Protein AF-A0A5J4TP48-F1 (afdb_monomer)

Sequence (342 aa):
MGKEICQQQDLSPQRIYGVEFPLYGLDSLIQRVWLDISILGEENVDFFNANNASYKFIFTAVRNDLRSGIMQLTELIYEDTAKEIAAAQTGVIIMSVGTASIIIISILVNQIGIYYTLRNILNYTARLYDLLDIDEDAKEIEFKSTALTNLHWLDNGRKACFDEADEVIDTINKNKRADTLKTAYKGMLNVLYNEFQNEDKEIRELESENLIQADEADEHIQAHVLMRQRLSMVMSLLTSKDIATRTVAKREIIAVFEGHFSTMDMQLAKAIHKKIKDRELEVDNALKLEDEQEDEDEKDDDEDEDEEDEDEEEDEKGQEDEQQYNNNIANEYDVEDYTGFI

pLDDT: mean 72.85, std 18.26, range [34.72, 95.81]

Mean predicted aligned error: 20.8 Å

Nearest PDB structures (foldseek):
  6egc-assembly1_A  TM=5.995E-01  e=2.414E+00  synthetic construct

Solvent-accessible surface area (backbone atoms only — not comparable to full-atom values): 20603 Å² total; per-residue (Å²): 142,78,84,87,74,82,77,77,76,81,80,68,75,85,72,80,89,73,80,72,80,77,64,84,61,52,64,60,48,50,51,51,48,50,49,58,50,48,58,59,69,73,50,67,74,93,65,76,43,94,82,33,66,66,57,50,48,53,53,49,48,49,52,49,49,51,50,51,47,50,50,50,49,50,50,50,51,48,54,52,50,51,50,53,50,51,52,49,53,52,50,52,50,53,52,50,55,50,50,53,50,50,50,53,51,50,51,55,55,48,50,53,54,48,51,54,50,51,53,49,49,50,52,51,49,52,49,45,59,71,64,53,60,95,61,88,81,60,71,89,78,61,94,50,81,88,67,61,53,86,40,71,70,60,47,50,44,51,47,55,44,48,56,37,46,41,54,35,48,51,35,56,77,67,64,55,58,60,68,59,47,51,50,39,46,50,48,33,53,49,51,44,49,52,42,47,55,52,49,49,49,51,46,52,52,37,34,76,69,70,46,44,55,66,68,61,48,52,53,52,51,48,48,54,53,52,51,52,53,53,53,60,55,40,52,64,37,50,66,49,90,48,64,68,47,36,52,52,34,48,51,51,53,50,50,54,51,51,53,44,52,70,44,53,54,42,49,54,36,51,46,43,55,51,44,53,52,53,50,53,52,51,51,58,51,50,54,53,53,52,60,58,48,63,70,59,72,79,71,83,90,82,91,78,90,80,86,89,86,84,85,82,91,78,88,87,90,78,89,79,90,84,82,88,87,84,80,89,83,81,89,82,90,83,87,83,78,93,83,83,90,130

Organism: NCBI:txid222440

Secondary structure (DSSP, 8-state):
-------------------PSP-TTHHHHHHHHHHHHHHHHHS-GGG--TT-HHHHHHHHHHHHHHHHHHHHHHHHHHHHHHHHHHHHHHHHHHHHHHHHHHHHHHHHHHHHHHHHHHHHHHHHHHHHHHH--TTTTS-SS---GGG--S-HHHHHHHHHHHHHHHHHHHHHHTT--HHHHHHHHHHHHHHHHHHHHHHHHHHHHHHHTTSS-HHHHHHHHHHHHHHHHHHHHHHHHHT-S-HHHHHHHHHHHHHHHHHHIIIIIHHHHHHHHHHHHHHHHHHHHHHHHHHHHHTTTTS-------------------------------------------

Structure (mmCIF, N/CA/C/O backbone):
data_AF-A0A5J4TP48-F1
#
_entry.id   AF-A0A5J4TP48-F1
#
loop_
_atom_site.group_PDB
_atom_site.id
_atom_site.type_symbol
_atom_site.label_atom_id
_atom_site.label_alt_id
_atom_site.label_comp_id
_atom_site.label_asym_id
_atom_site.label_entity_id
_atom_site.label_seq_id
_atom_site.pdbx_PDB_ins_code
_atom_site.Cartn_x
_atom_site.Cartn_y
_atom_site.Cartn_z
_atom_site.occupancy
_atom_site.B_iso_or_equiv
_atom_site.auth_seq_id
_atom_site.auth_comp_id
_atom_site.auth_asym_id
_atom_site.auth_atom_id
_atom_site.pdbx_PDB_model_num
ATOM 1 N N . MET A 1 1 ? 40.305 -41.882 -76.672 1.00 37.41 1 MET A N 1
ATOM 2 C CA . MET A 1 1 ? 39.813 -41.623 -75.301 1.00 37.41 1 MET A CA 1
ATOM 3 C C . MET A 1 1 ? 40.984 -41.071 -74.511 1.00 37.41 1 MET A C 1
ATOM 5 O O . MET A 1 1 ? 41.992 -41.750 -74.484 1.00 37.41 1 MET A O 1
ATOM 9 N N . GLY A 1 2 ? 41.014 -39.881 -73.933 1.00 40.00 2 GLY A N 1
ATOM 10 C CA . GLY A 1 2 ? 40.186 -38.680 -73.981 1.00 40.00 2 GLY A CA 1
ATOM 11 C C . GLY A 1 2 ? 41.134 -37.550 -73.547 1.00 40.00 2 GLY A C 1
ATOM 12 O O . GLY A 1 2 ? 41.945 -37.760 -72.653 1.00 40.00 2 GLY A O 1
ATOM 13 N N . LYS A 1 3 ? 41.129 -36.427 -74.270 1.00 40.22 3 LYS A N 1
ATOM 14 C CA . LYS A 1 3 ? 42.072 -35.313 -74.091 1.00 40.22 3 LYS A CA 1
ATOM 15 C C . LYS A 1 3 ? 41.922 -34.685 -72.702 1.00 40.22 3 LYS A C 1
ATOM 17 O O . LYS A 1 3 ? 40.814 -34.306 -72.334 1.00 40.22 3 LYS A O 1
ATOM 22 N N . GLU A 1 4 ? 43.038 -34.497 -72.005 1.00 45.22 4 GLU A N 1
ATOM 23 C CA . GLU A 1 4 ? 43.142 -33.546 -70.900 1.00 45.22 4 GLU A CA 1
ATOM 24 C C . GLU A 1 4 ? 42.964 -32.131 -71.461 1.00 45.22 4 GLU A C 1
ATOM 26 O O . GLU A 1 4 ? 43.801 -31.618 -72.206 1.00 45.22 4 GLU A O 1
ATOM 31 N N . ILE A 1 5 ? 41.822 -31.520 -71.152 1.00 41.84 5 ILE A N 1
ATOM 32 C CA . ILE A 1 5 ? 41.588 -30.097 -71.367 1.00 41.84 5 ILE A CA 1
ATOM 33 C C . ILE A 1 5 ? 42.006 -29.411 -70.072 1.00 41.84 5 ILE A C 1
ATOM 35 O O . ILE A 1 5 ? 41.291 -29.443 -69.074 1.00 41.84 5 ILE A O 1
ATOM 39 N N . CYS A 1 6 ? 43.189 -28.809 -70.106 1.00 39.44 6 CYS A N 1
ATOM 40 C CA . CYS A 1 6 ? 43.636 -27.844 -69.120 1.00 39.44 6 CYS A CA 1
ATOM 41 C C . CYS A 1 6 ? 42.716 -26.615 -69.232 1.00 39.44 6 CYS A C 1
ATOM 43 O O . CYS A 1 6 ? 42.877 -25.792 -70.133 1.00 39.44 6 CYS A O 1
ATOM 45 N N . GLN A 1 7 ? 41.690 -26.529 -68.382 1.00 39.25 7 GLN A N 1
ATOM 46 C CA . GLN A 1 7 ? 40.928 -25.297 -68.196 1.00 39.25 7 GLN A CA 1
ATOM 47 C C . GLN A 1 7 ? 41.815 -24.320 -67.423 1.00 39.25 7 GLN A C 1
ATOM 49 O O . GLN A 1 7 ? 41.887 -24.362 -66.197 1.00 39.25 7 GLN A O 1
ATOM 54 N N . GLN A 1 8 ? 42.506 -23.440 -68.145 1.00 39.34 8 GLN A N 1
ATOM 55 C CA . GLN A 1 8 ? 42.930 -22.172 -67.567 1.00 39.34 8 GLN A CA 1
ATOM 56 C C . GLN A 1 8 ? 41.654 -21.411 -67.202 1.00 39.34 8 GLN A C 1
ATOM 58 O O . GLN A 1 8 ? 40.904 -20.983 -68.076 1.00 39.34 8 GLN A O 1
ATOM 63 N N . GLN A 1 9 ? 41.369 -21.310 -65.905 1.00 41.47 9 GLN A N 1
ATOM 64 C CA . GLN A 1 9 ? 40.431 -20.316 -65.407 1.00 41.47 9 GLN A CA 1
ATOM 65 C C . GLN A 1 9 ? 40.991 -18.942 -65.780 1.00 41.47 9 GLN A C 1
ATOM 67 O O . GLN A 1 9 ? 42.047 -18.548 -65.283 1.00 41.47 9 GLN A O 1
ATOM 72 N N . ASP A 1 10 ? 40.288 -18.236 -66.663 1.00 36.06 10 ASP A N 1
ATOM 73 C CA . ASP A 1 10 ? 40.452 -16.802 -66.862 1.00 36.06 10 ASP A CA 1
ATOM 74 C C . ASP A 1 10 ? 40.210 -16.104 -65.517 1.00 36.06 10 ASP A C 1
ATOM 76 O O . ASP A 1 10 ? 39.082 -15.795 -65.133 1.00 36.06 10 ASP A O 1
ATOM 80 N N . LEU A 1 11 ? 41.286 -15.840 -64.779 1.00 43.53 11 LEU A N 1
ATOM 81 C CA . LEU A 1 11 ? 41.320 -14.796 -63.763 1.00 43.53 11 LEU A CA 1
ATOM 82 C C . LEU A 1 11 ? 41.326 -13.454 -64.500 1.00 43.53 11 LEU A C 1
ATOM 84 O O . LEU A 1 11 ? 42.324 -12.736 -64.527 1.00 43.53 11 LEU A O 1
ATOM 88 N N . SER A 1 12 ? 40.202 -13.110 -65.132 1.00 43.41 12 SER A N 1
ATOM 89 C CA . SER A 1 12 ? 39.929 -11.722 -65.476 1.00 43.41 12 SER A CA 1
ATOM 90 C C . SER A 1 12 ? 39.976 -10.939 -64.160 1.00 43.41 12 SER A C 1
ATOM 92 O O . SER A 1 12 ? 39.206 -11.284 -63.255 1.00 43.41 12 SER A O 1
ATOM 94 N N . PRO A 1 13 ? 40.862 -9.935 -63.996 1.00 44.94 13 PRO A N 1
ATOM 95 C CA . PRO A 1 13 ? 40.833 -9.102 -62.805 1.00 44.94 13 PRO A CA 1
ATOM 96 C C . PRO A 1 13 ? 39.412 -8.567 -62.686 1.00 44.94 13 PRO A C 1
ATOM 98 O O . PRO A 1 13 ? 38.886 -8.035 -63.666 1.00 44.94 13 PRO A O 1
ATOM 101 N N . GLN A 1 14 ? 38.776 -8.773 -61.529 1.00 41.75 14 GLN A N 1
ATOM 102 C CA . GLN A 1 14 ? 37.502 -8.145 -61.201 1.00 41.75 14 GLN A CA 1
ATOM 103 C C . GLN A 1 14 ? 37.710 -6.634 -61.321 1.00 41.75 14 GLN A C 1
ATOM 105 O O . GLN A 1 14 ? 38.164 -5.972 -60.392 1.00 41.75 14 GLN A O 1
ATOM 110 N N . ARG A 1 15 ? 37.465 -6.090 -62.515 1.00 47.19 15 ARG A N 1
ATOM 111 C CA . ARG A 1 15 ? 37.436 -4.656 -62.747 1.00 47.19 15 ARG A CA 1
ATOM 112 C C . ARG A 1 15 ? 36.226 -4.173 -61.975 1.00 47.19 15 ARG A C 1
ATOM 114 O O . ARG A 1 15 ? 35.098 -4.534 -62.301 1.00 47.19 15 ARG A O 1
ATOM 121 N N . ILE A 1 16 ? 36.469 -3.411 -60.918 1.00 47.41 16 ILE A N 1
ATOM 122 C CA . ILE A 1 16 ? 35.414 -2.704 -60.207 1.00 47.41 16 ILE A CA 1
ATOM 123 C C . ILE A 1 16 ? 34.923 -1.632 -61.187 1.00 47.41 16 ILE A C 1
ATOM 125 O O . ILE A 1 16 ? 35.546 -0.585 -61.345 1.00 47.41 16 ILE A O 1
ATOM 129 N N . TYR A 1 17 ? 33.867 -1.936 -61.943 1.00 47.56 17 TYR A N 1
ATOM 130 C CA . TYR A 1 17 ? 33.180 -0.964 -62.789 1.00 47.56 17 TYR A CA 1
ATOM 131 C C . TYR A 1 17 ? 32.408 -0.018 -61.865 1.00 47.56 17 TYR A C 1
ATOM 133 O O . TYR A 1 17 ? 31.257 -0.279 -61.535 1.00 47.56 17 TYR A O 1
ATOM 141 N N . GLY A 1 18 ? 33.082 1.024 -61.380 1.00 48.00 18 GLY A N 1
ATOM 142 C CA . GLY A 1 18 ? 32.486 2.028 -60.492 1.00 48.00 18 GLY A CA 1
ATOM 143 C C . GLY A 1 18 ? 32.843 3.472 -60.834 1.00 48.00 18 GLY A C 1
ATOM 144 O O . GLY A 1 18 ? 32.315 4.377 -60.204 1.00 48.00 18 GLY A O 1
ATOM 145 N N . VAL A 1 19 ? 33.713 3.706 -61.819 1.00 52.28 19 VAL A N 1
ATOM 146 C CA . VAL A 1 19 ? 34.058 5.070 -62.232 1.00 52.28 19 VAL A CA 1
ATOM 147 C C . VAL A 1 19 ? 33.018 5.536 -63.246 1.00 52.28 19 VAL A C 1
ATOM 149 O O . VAL A 1 19 ? 32.976 5.031 -64.371 1.00 52.28 19 VAL A O 1
ATOM 152 N N . GLU A 1 20 ? 32.147 6.457 -62.838 1.00 51.66 20 GLU A N 1
ATOM 153 C CA . GLU A 1 20 ? 31.215 7.113 -63.751 1.00 51.66 20 GLU A CA 1
ATOM 154 C C . GLU A 1 20 ? 31.991 8.015 -64.719 1.00 51.66 20 GLU A C 1
ATOM 156 O O . GLU A 1 20 ? 32.850 8.806 -64.331 1.00 51.66 20 GLU A O 1
ATOM 161 N N . PHE A 1 21 ? 31.705 7.870 -66.012 1.00 52.53 21 PHE A N 1
ATOM 162 C CA . PHE A 1 21 ? 32.216 8.774 -67.035 1.00 52.53 21 PHE A CA 1
ATOM 163 C C . PHE A 1 21 ? 31.456 10.107 -66.959 1.00 52.53 21 PHE A C 1
ATOM 165 O O . PHE A 1 21 ? 30.236 10.087 -66.780 1.00 52.53 21 PHE A O 1
ATOM 172 N N . PRO A 1 22 ? 32.131 11.255 -67.155 1.00 55.44 22 PRO A N 1
ATOM 173 C CA . PRO A 1 22 ? 33.426 11.400 -67.827 1.00 55.44 22 PRO A CA 1
ATOM 174 C C . PRO A 1 22 ? 34.648 11.467 -66.891 1.00 55.44 22 PRO A C 1
ATOM 176 O O . PRO A 1 22 ? 34.666 12.200 -65.907 1.00 55.44 22 PRO A O 1
ATOM 179 N N . LEU A 1 23 ? 35.730 10.778 -67.278 1.00 59.25 23 LEU A N 1
ATOM 180 C CA . LEU A 1 23 ? 37.066 11.003 -66.716 1.00 59.25 23 LEU A CA 1
ATOM 181 C C . LEU A 1 23 ? 37.556 12.391 -67.155 1.00 59.25 23 LEU A C 1
ATOM 183 O O . LEU A 1 23 ? 37.929 12.586 -68.317 1.00 59.25 23 LEU A O 1
ATOM 187 N N . TYR A 1 24 ? 37.545 13.360 -66.238 1.00 59.69 24 TYR A N 1
ATOM 188 C CA . TYR A 1 24 ? 38.000 14.724 -66.508 1.00 59.69 24 TYR A CA 1
ATOM 189 C C . TYR A 1 24 ? 39.425 14.723 -67.093 1.00 59.69 24 TYR A C 1
ATOM 191 O O . TYR A 1 24 ? 40.361 14.191 -66.504 1.00 59.69 24 TYR A O 1
ATOM 199 N N . GLY A 1 25 ? 39.583 15.307 -68.287 1.00 62.72 25 GLY A N 1
ATOM 200 C CA . GLY A 1 25 ? 40.863 15.398 -69.006 1.00 62.72 25 GLY A CA 1
ATOM 201 C C . GLY A 1 25 ? 41.085 14.346 -70.102 1.00 62.72 25 GLY A C 1
ATOM 202 O O . GLY A 1 25 ? 41.890 14.593 -71.002 1.00 62.72 25 GLY A O 1
ATOM 203 N N . LEU A 1 26 ? 40.336 13.236 -70.111 1.00 69.25 26 LEU A N 1
ATOM 204 C CA . LEU A 1 26 ? 40.438 12.217 -71.165 1.00 69.25 26 LEU A CA 1
ATOM 205 C C . LEU A 1 26 ? 39.969 12.755 -72.525 1.00 69.25 26 LEU A C 1
ATOM 207 O O . LEU A 1 26 ? 40.653 12.565 -73.527 1.00 69.25 26 LEU A O 1
ATOM 211 N N . ASP A 1 27 ? 38.860 13.494 -72.552 1.00 71.50 27 ASP A N 1
ATOM 212 C CA . ASP A 1 27 ? 38.332 14.099 -73.783 1.00 71.50 27 ASP A CA 1
ATOM 213 C C . ASP A 1 27 ? 39.292 15.136 -74.377 1.00 71.50 27 ASP A C 1
ATOM 215 O O . ASP A 1 27 ? 39.462 15.207 -75.592 1.00 71.50 27 ASP A O 1
ATOM 219 N N . SER A 1 28 ? 39.983 15.897 -73.523 1.00 69.94 28 SER A N 1
ATOM 220 C CA . SER A 1 28 ? 40.996 16.873 -73.944 1.00 69.94 28 SER A CA 1
ATOM 221 C C . SER A 1 28 ? 42.220 16.186 -74.563 1.00 69.94 28 SER A C 1
ATOM 223 O O . SER A 1 28 ? 42.730 16.624 -75.596 1.00 69.94 28 SER A O 1
ATOM 225 N N . LEU A 1 29 ? 42.658 15.061 -73.984 1.00 72.88 29 LEU A N 1
ATOM 226 C CA . LEU A 1 29 ? 43.740 14.245 -74.537 1.00 72.88 29 LEU A CA 1
ATOM 227 C C . LEU A 1 29 ? 43.340 13.610 -75.876 1.00 72.88 29 LEU A C 1
ATOM 229 O O . LEU A 1 29 ? 44.114 13.653 -76.829 1.00 72.88 29 LEU A O 1
ATOM 233 N N . ILE A 1 30 ? 42.123 13.067 -75.964 1.00 76.44 30 ILE A N 1
ATOM 234 C CA . ILE A 1 30 ? 41.571 12.490 -77.194 1.00 76.44 30 ILE A CA 1
ATOM 235 C C . ILE A 1 30 ? 41.501 13.558 -78.287 1.00 76.44 30 ILE A C 1
ATOM 237 O O . ILE A 1 30 ? 41.995 13.321 -79.384 1.00 76.44 30 ILE A O 1
ATOM 241 N N . GLN A 1 31 ? 40.961 14.744 -77.997 1.00 76.06 31 GLN A N 1
ATOM 242 C CA . GLN A 1 31 ? 40.881 15.842 -78.965 1.00 76.06 31 GLN A CA 1
ATOM 243 C C . GLN A 1 31 ? 42.258 16.300 -79.450 1.00 76.06 31 GLN A C 1
ATOM 245 O O . GLN A 1 31 ? 42.422 16.550 -80.641 1.00 76.06 31 GLN A O 1
ATOM 250 N N . ARG A 1 32 ? 43.261 16.367 -78.564 1.00 70.94 32 ARG A N 1
ATOM 251 C CA . ARG A 1 32 ? 44.627 16.752 -78.945 1.00 70.94 32 ARG A CA 1
ATOM 252 C C . ARG A 1 32 ? 45.290 15.712 -79.849 1.00 70.94 32 ARG A C 1
ATOM 254 O O . ARG A 1 32 ? 45.846 16.065 -80.880 1.00 70.94 32 ARG A O 1
ATOM 261 N N . VAL A 1 33 ? 45.148 14.430 -79.518 1.00 73.69 33 VAL A N 1
ATOM 262 C CA . VAL A 1 33 ? 45.674 13.328 -80.339 1.00 73.69 33 VAL A CA 1
ATOM 263 C C . VAL A 1 33 ? 44.950 13.246 -81.684 1.00 73.69 33 VAL A C 1
ATOM 265 O O . VAL A 1 33 ? 45.586 13.023 -82.710 1.00 73.69 33 VAL A O 1
ATOM 268 N N . TRP A 1 34 ? 43.633 13.465 -81.711 1.00 78.38 34 TRP A N 1
ATOM 269 C CA . TRP A 1 34 ? 42.868 13.544 -82.957 1.00 78.38 34 TRP A CA 1
ATOM 270 C C . TRP A 1 34 ? 43.280 14.730 -83.821 1.00 78.38 34 TRP A C 1
ATOM 272 O O . TRP A 1 34 ? 43.353 14.574 -85.037 1.00 78.38 34 TRP A O 1
ATOM 282 N N . LEU A 1 35 ? 43.581 15.883 -83.219 1.00 77.56 35 LEU A N 1
ATOM 283 C CA . LEU A 1 35 ? 44.093 17.045 -83.937 1.00 77.56 35 LEU A CA 1
ATOM 284 C C . LEU A 1 35 ? 45.438 16.721 -84.601 1.00 77.56 35 LEU A C 1
ATOM 286 O O . LEU A 1 35 ? 45.581 16.915 -85.806 1.00 77.56 35 LEU A O 1
ATOM 290 N N . ASP A 1 36 ? 46.379 16.130 -83.866 1.00 71.38 36 ASP A N 1
ATOM 291 C CA . ASP A 1 36 ? 47.687 15.749 -84.410 1.00 71.38 36 ASP A CA 1
ATOM 292 C C . ASP A 1 36 ? 47.577 14.683 -85.517 1.00 71.38 36 ASP A C 1
ATOM 294 O O . ASP A 1 36 ? 48.291 14.737 -86.519 1.00 71.38 36 ASP A O 1
ATOM 298 N N . ILE A 1 37 ? 46.646 13.731 -85.380 1.00 71.00 37 ILE A N 1
ATOM 299 C CA . ILE A 1 37 ? 46.348 12.727 -86.414 1.00 71.00 37 ILE A CA 1
ATOM 300 C C . ILE A 1 37 ? 45.656 13.362 -87.628 1.00 71.00 37 ILE A C 1
ATOM 302 O O . ILE A 1 37 ? 45.920 12.960 -88.758 1.00 71.00 37 ILE A O 1
ATOM 306 N N . SER A 1 38 ? 44.791 14.357 -87.429 1.00 75.00 38 SER A N 1
ATOM 307 C CA . SER A 1 38 ? 44.132 15.064 -88.532 1.00 75.00 38 SER A CA 1
ATOM 308 C C . SER A 1 38 ? 45.127 15.881 -89.359 1.00 75.00 38 SER A C 1
ATOM 310 O O . SER A 1 38 ? 45.068 15.839 -90.583 1.00 75.00 38 SER A O 1
ATOM 312 N N . ILE A 1 39 ? 46.121 16.494 -88.705 1.00 72.31 39 ILE A N 1
ATOM 313 C CA . ILE A 1 39 ? 47.241 17.180 -89.363 1.00 72.31 39 ILE A CA 1
ATOM 314 C C . ILE A 1 39 ? 48.061 16.185 -90.203 1.00 72.31 39 ILE A C 1
ATOM 316 O O . ILE A 1 39 ? 48.464 16.509 -91.317 1.00 72.31 39 ILE A O 1
ATOM 320 N N . LEU A 1 40 ? 48.247 14.947 -89.724 1.00 66.75 40 LEU A N 1
ATOM 321 C CA . LEU A 1 40 ? 48.869 13.872 -90.512 1.00 66.75 40 LEU A CA 1
ATOM 322 C C . LEU A 1 40 ? 48.009 13.429 -91.708 1.00 66.75 40 LEU A C 1
ATOM 324 O O . LEU A 1 40 ? 48.555 13.013 -92.724 1.00 66.75 40 LEU A O 1
ATOM 328 N N . GLY A 1 41 ? 46.681 13.489 -91.596 1.00 66.56 41 GLY A N 1
ATOM 329 C CA . GLY A 1 41 ? 45.750 13.087 -92.655 1.00 66.56 41 GLY A CA 1
ATOM 330 C C . GLY A 1 41 ? 45.624 14.090 -93.807 1.00 66.56 41 GLY A C 1
ATOM 331 O O . GLY A 1 41 ? 45.229 13.699 -94.904 1.00 66.56 41 GLY A O 1
ATOM 332 N N . GLU A 1 42 ? 45.960 15.361 -93.574 1.00 69.06 42 GLU A N 1
ATOM 333 C CA . GLU A 1 42 ? 45.938 16.427 -94.588 1.00 69.06 42 GLU A CA 1
ATOM 334 C C . GLU A 1 42 ? 47.254 16.540 -95.386 1.00 69.06 42 GLU A C 1
ATOM 336 O O . GLU A 1 42 ? 47.288 17.175 -96.444 1.00 69.06 42 GLU A O 1
ATOM 341 N N . GLU A 1 43 ? 48.338 15.905 -94.927 1.00 64.50 43 GLU A N 1
ATOM 342 C CA . GLU A 1 43 ? 49.617 15.865 -95.642 1.00 64.50 43 GLU A CA 1
ATOM 343 C C . GLU A 1 43 ? 49.615 14.829 -96.789 1.00 64.50 43 GLU A C 1
ATOM 345 O O . GLU A 1 43 ? 49.043 13.743 -96.707 1.00 64.50 43 GLU A O 1
ATOM 350 N N . ASN A 1 44 ? 50.275 15.169 -97.901 1.00 59.25 44 ASN A N 1
ATOM 351 C CA . ASN A 1 44 ? 50.256 14.382 -99.137 1.00 59.25 44 ASN A CA 1
ATOM 352 C C . ASN A 1 44 ? 50.922 12.998 -98.939 1.00 59.25 44 ASN A C 1
ATOM 354 O O . ASN A 1 44 ? 52.108 12.914 -98.606 1.00 59.25 44 ASN A O 1
ATOM 358 N N . VAL A 1 45 ? 50.165 11.918 -99.170 1.00 61.19 45 VAL A N 1
ATOM 359 C CA . VAL A 1 45 ? 50.517 10.517 -98.835 1.00 61.19 45 VAL A CA 1
ATOM 360 C C . VAL A 1 45 ? 51.832 10.057 -99.487 1.00 61.19 45 VAL A C 1
ATOM 362 O O . VAL A 1 45 ? 52.548 9.227 -98.930 1.00 61.19 45 VAL A O 1
ATOM 365 N N . ASP A 1 46 ? 52.214 10.658 -100.614 1.00 60.66 46 ASP A N 1
ATOM 366 C CA . ASP A 1 46 ? 53.439 10.322 -101.352 1.00 60.66 46 ASP A CA 1
ATOM 367 C C . ASP A 1 46 ? 54.742 10.770 -100.650 1.00 60.66 46 ASP A C 1
ATOM 369 O O . ASP A 1 46 ? 55.825 10.281 -100.980 1.00 60.66 46 ASP A O 1
ATOM 373 N N . PHE A 1 47 ? 54.666 11.661 -99.649 1.00 56.09 47 PHE A N 1
ATOM 374 C CA . PHE A 1 47 ? 55.812 12.116 -98.840 1.00 56.09 47 PHE A CA 1
ATOM 375 C C . PHE A 1 47 ? 55.881 11.481 -97.438 1.00 56.09 47 PHE A C 1
ATOM 377 O O . PHE A 1 47 ? 56.805 11.776 -96.663 1.00 56.09 47 PHE A O 1
ATOM 384 N N . PHE A 1 48 ? 54.958 10.567 -97.123 1.00 59.22 48 PHE A N 1
ATOM 385 C CA . PHE A 1 48 ? 54.943 9.792 -95.881 1.00 59.22 48 PHE A CA 1
ATOM 386 C C . PHE A 1 48 ? 55.971 8.659 -95.926 1.00 59.22 48 PHE A C 1
ATOM 388 O O . PHE A 1 48 ? 55.669 7.487 -96.136 1.00 59.22 48 PHE A O 1
ATOM 395 N N . ASN A 1 49 ? 57.233 9.009 -95.705 1.00 63.75 49 ASN A N 1
ATOM 396 C CA . ASN A 1 49 ? 58.286 8.035 -95.450 1.00 63.75 49 ASN A CA 1
ATOM 397 C C . ASN A 1 49 ? 58.742 8.161 -93.990 1.00 63.75 49 ASN A C 1
ATOM 399 O O . ASN A 1 49 ? 58.878 9.270 -93.475 1.00 63.75 49 ASN A O 1
ATOM 403 N N . ALA A 1 50 ? 59.061 7.039 -93.338 1.00 62.56 50 ALA A N 1
ATOM 404 C CA . ALA A 1 50 ? 59.627 6.987 -91.987 1.00 62.56 50 ALA A CA 1
ATOM 405 C C . ALA A 1 50 ? 60.907 7.836 -91.812 1.00 62.56 50 ALA A C 1
ATOM 407 O O . ALA A 1 50 ? 61.325 8.108 -90.687 1.00 62.56 50 ALA A O 1
ATOM 408 N N . ASN A 1 51 ? 61.529 8.270 -92.914 1.00 64.62 51 ASN A N 1
ATOM 409 C CA . ASN A 1 51 ? 62.686 9.163 -92.939 1.00 64.62 51 ASN A CA 1
ATOM 410 C C . ASN A 1 51 ? 62.354 10.667 -92.992 1.00 64.62 51 ASN A C 1
ATOM 412 O O . ASN A 1 51 ? 63.271 11.471 -92.831 1.00 64.62 51 ASN A O 1
ATOM 416 N N . ASN A 1 52 ? 61.090 11.059 -93.175 1.00 73.94 52 ASN A N 1
ATOM 417 C CA . ASN A 1 52 ? 60.672 12.460 -93.234 1.00 73.94 52 ASN A CA 1
ATOM 418 C C . ASN A 1 52 ? 60.709 13.105 -91.831 1.00 73.94 52 ASN A C 1
ATOM 420 O O . ASN A 1 52 ? 60.231 12.531 -90.849 1.00 73.94 52 ASN A O 1
ATOM 424 N N . ALA A 1 53 ? 61.311 14.293 -91.729 1.00 70.00 53 ALA A N 1
ATOM 425 C CA . ALA A 1 53 ? 61.453 15.025 -90.474 1.00 70.00 53 ALA A CA 1
ATOM 426 C C . ALA A 1 53 ? 60.098 15.476 -89.902 1.00 70.00 53 ALA A C 1
ATOM 428 O O . ALA A 1 53 ? 59.917 15.394 -88.689 1.00 70.00 53 ALA A O 1
ATOM 429 N N . SER A 1 54 ? 59.139 15.863 -90.754 1.00 67.38 54 SER A N 1
ATOM 430 C CA . SER A 1 54 ? 57.785 16.258 -90.332 1.00 67.38 54 SER A CA 1
ATOM 431 C C . SER A 1 54 ? 57.031 15.082 -89.714 1.00 67.38 54 SER A C 1
ATOM 433 O O . SER A 1 54 ? 56.513 15.192 -88.606 1.00 67.38 54 SER A O 1
ATOM 435 N N . TYR A 1 55 ? 57.098 13.909 -90.354 1.00 70.00 55 TYR A N 1
ATOM 436 C CA . TYR A 1 55 ? 56.531 12.671 -89.817 1.00 70.00 55 TYR A CA 1
ATOM 437 C C . TYR A 1 55 ? 57.131 12.308 -88.451 1.00 70.00 55 TYR A C 1
ATOM 439 O O . TYR A 1 55 ? 56.405 12.023 -87.502 1.00 70.00 55 TYR A O 1
ATOM 447 N N . LYS A 1 56 ? 58.465 12.366 -88.314 1.00 71.69 56 LYS A N 1
ATOM 448 C CA . LYS A 1 56 ? 59.144 12.100 -87.033 1.00 71.69 56 LYS A CA 1
ATOM 449 C C . LYS A 1 56 ? 58.770 13.114 -85.956 1.00 71.69 56 LYS A C 1
ATOM 451 O O . LYS A 1 56 ? 58.628 12.722 -84.798 1.00 71.69 56 LYS A O 1
ATOM 456 N N . PHE A 1 57 ? 58.633 14.389 -86.316 1.00 76.25 57 PHE A N 1
ATOM 457 C CA . PHE A 1 57 ? 58.257 15.453 -85.392 1.00 76.25 57 PHE A CA 1
ATOM 458 C C . PHE A 1 57 ? 56.840 15.243 -84.863 1.00 76.25 57 PHE A C 1
ATOM 460 O O . PHE A 1 57 ? 56.670 15.147 -83.651 1.00 76.25 57 PHE A O 1
ATOM 467 N N . ILE A 1 58 ? 55.857 15.070 -85.749 1.00 72.38 58 ILE A N 1
ATOM 468 C CA . ILE A 1 58 ? 54.460 14.873 -85.349 1.00 72.38 58 ILE A CA 1
ATOM 469 C C . ILE A 1 58 ? 54.304 13.554 -84.583 1.00 72.38 58 ILE A C 1
ATOM 471 O O . ILE A 1 58 ? 53.697 13.533 -83.520 1.00 72.38 58 ILE A O 1
ATOM 475 N N . PHE A 1 59 ? 54.938 12.464 -85.026 1.00 72.06 59 PHE A N 1
ATOM 476 C CA . PHE A 1 59 ? 54.909 11.195 -84.290 1.00 72.06 59 PHE A CA 1
ATOM 477 C C . PHE A 1 59 ? 55.529 11.311 -82.885 1.00 72.06 59 PHE A C 1
ATOM 479 O O . PHE A 1 59 ? 55.041 10.710 -81.926 1.00 72.06 59 PHE A O 1
ATOM 486 N N . THR A 1 60 ? 56.599 12.097 -82.736 1.00 76.81 60 THR A N 1
ATOM 487 C CA . THR A 1 60 ? 57.220 12.358 -81.428 1.00 76.81 60 THR A CA 1
ATOM 488 C C . THR A 1 60 ? 56.346 13.261 -80.563 1.00 76.81 60 THR A C 1
ATOM 490 O O . THR A 1 60 ? 56.242 13.000 -79.366 1.00 76.81 60 THR A O 1
ATOM 493 N N . ALA A 1 61 ? 55.693 14.268 -81.151 1.00 72.56 61 ALA A N 1
ATOM 494 C CA . ALA A 1 61 ? 54.737 15.139 -80.473 1.00 72.56 61 ALA A CA 1
ATOM 495 C C . ALA A 1 61 ? 53.545 14.328 -79.949 1.00 72.56 61 ALA A C 1
ATOM 497 O O . ALA A 1 61 ? 53.329 14.313 -78.743 1.00 72.56 61 ALA A O 1
ATOM 498 N N . VAL A 1 62 ? 52.908 13.514 -80.798 1.00 73.81 62 VAL A N 1
ATOM 499 C CA . VAL A 1 62 ? 51.827 12.590 -80.409 1.00 73.81 62 VAL A CA 1
ATOM 500 C C . VAL A 1 62 ? 52.273 11.671 -79.278 1.00 73.81 62 VAL A C 1
ATOM 502 O O . VAL A 1 62 ? 51.573 11.509 -78.282 1.00 73.81 62 VAL A O 1
ATOM 505 N N . ARG A 1 63 ? 53.463 11.066 -79.383 1.00 75.62 63 ARG A N 1
ATOM 506 C CA . ARG A 1 63 ? 53.980 10.172 -78.338 1.00 75.62 63 ARG A CA 1
ATOM 507 C C . ARG A 1 63 ? 54.239 10.907 -77.022 1.00 75.62 63 ARG A C 1
ATOM 509 O O . ARG A 1 63 ? 54.007 10.336 -75.956 1.00 75.62 63 ARG A O 1
ATOM 516 N N . ASN A 1 64 ? 54.764 12.125 -77.082 1.00 79.31 64 ASN A N 1
ATOM 517 C CA . ASN A 1 64 ? 55.067 12.921 -75.900 1.00 79.31 64 ASN A CA 1
ATOM 518 C C . ASN A 1 64 ? 53.793 13.450 -75.233 1.00 79.31 64 ASN A C 1
ATOM 520 O O . ASN A 1 64 ? 53.687 13.395 -74.010 1.00 79.31 64 ASN A O 1
ATOM 524 N N . ASP A 1 65 ? 52.811 13.867 -76.024 1.00 75.88 65 ASP A N 1
ATOM 525 C CA . ASP A 1 65 ? 51.517 14.348 -75.551 1.00 75.88 65 ASP A CA 1
ATOM 526 C C . ASP A 1 65 ? 50.676 13.207 -74.982 1.00 75.88 65 ASP A C 1
ATOM 528 O O . ASP A 1 65 ? 50.101 13.358 -73.906 1.00 75.88 65 ASP A O 1
ATOM 532 N N . LEU A 1 66 ? 50.712 12.021 -75.599 1.00 78.06 66 LEU A N 1
ATOM 533 C CA . LEU A 1 66 ? 50.162 10.800 -75.008 1.00 78.06 66 LEU A CA 1
ATOM 534 C C . LEU A 1 66 ? 50.846 10.463 -73.684 1.00 78.06 66 LEU A C 1
ATOM 536 O O . LEU A 1 66 ? 50.171 10.178 -72.701 1.00 78.06 66 LEU A O 1
ATOM 540 N N . ARG A 1 67 ? 52.182 10.510 -73.622 1.00 78.94 67 ARG A N 1
ATOM 541 C CA . ARG A 1 67 ? 52.918 10.207 -72.388 1.00 78.94 67 ARG A CA 1
ATOM 542 C C . ARG A 1 67 ? 52.579 11.199 -71.275 1.00 78.94 67 ARG A C 1
ATOM 544 O O . ARG A 1 67 ? 52.282 10.772 -70.165 1.00 78.94 67 ARG A O 1
ATOM 551 N N . SER A 1 68 ? 52.626 12.496 -71.566 1.00 76.25 68 SER A N 1
ATOM 552 C CA . SER A 1 68 ? 52.342 13.565 -70.605 1.00 76.25 68 SER A CA 1
ATOM 553 C C . SER A 1 68 ? 50.878 13.547 -70.170 1.00 76.25 68 SER A C 1
ATOM 555 O O . SER A 1 68 ? 50.592 13.598 -68.978 1.00 76.25 68 SER A O 1
ATOM 557 N N . GLY A 1 69 ? 49.953 13.371 -71.116 1.00 75.75 69 GLY A N 1
ATOM 558 C CA . GLY A 1 69 ? 48.523 13.265 -70.844 1.00 75.75 69 GLY A CA 1
ATOM 559 C C . GLY A 1 69 ? 48.168 12.041 -70.005 1.00 75.75 69 GLY A C 1
ATOM 560 O O . GLY A 1 69 ? 47.405 12.162 -69.055 1.00 75.75 69 GLY A O 1
ATOM 561 N N . ILE A 1 70 ? 48.770 10.879 -70.285 1.00 81.50 70 ILE A N 1
ATOM 562 C CA . ILE A 1 70 ? 48.590 9.676 -69.459 1.00 81.50 70 ILE A CA 1
ATOM 563 C C . ILE A 1 70 ? 49.156 9.894 -68.052 1.00 81.50 70 ILE A C 1
ATOM 565 O O . ILE A 1 70 ? 48.518 9.492 -67.083 1.00 81.50 70 ILE A O 1
ATOM 569 N N . MET A 1 71 ? 50.322 10.536 -67.910 1.00 79.31 71 MET A N 1
ATOM 570 C CA . MET A 1 71 ? 50.900 10.832 -66.592 1.00 79.31 71 MET A CA 1
ATOM 571 C C . MET A 1 71 ? 50.015 11.794 -65.788 1.00 79.31 71 MET A C 1
ATOM 573 O O . MET A 1 71 ? 49.733 11.506 -64.631 1.00 79.31 71 MET A O 1
ATOM 577 N N . GLN A 1 72 ? 49.505 12.859 -66.411 1.00 79.75 72 GLN A N 1
ATOM 578 C CA . GLN A 1 72 ? 48.573 13.799 -65.775 1.00 79.75 72 GLN A CA 1
ATOM 579 C C . GLN A 1 72 ? 47.253 13.126 -65.391 1.00 79.75 72 GLN A C 1
ATOM 581 O O . GLN A 1 72 ? 46.767 13.314 -64.283 1.00 79.75 72 GLN A O 1
ATOM 586 N N . LEU A 1 73 ? 46.688 12.295 -66.271 1.00 79.38 73 LEU A N 1
ATOM 587 C CA . LEU A 1 73 ? 45.469 11.543 -65.974 1.00 79.38 73 LEU A CA 1
ATOM 588 C C . LEU A 1 73 ? 45.696 10.545 -64.831 1.00 79.38 73 LEU A C 1
ATOM 590 O O . LEU A 1 73 ? 44.832 10.376 -63.981 1.00 79.38 73 LEU A O 1
ATOM 594 N N . THR A 1 74 ? 46.876 9.926 -64.770 1.00 81.38 74 THR A N 1
ATOM 595 C CA . THR A 1 74 ? 47.257 9.034 -63.665 1.00 81.38 74 THR A CA 1
ATOM 596 C C . THR A 1 74 ? 47.377 9.798 -62.347 1.00 81.38 74 THR A C 1
ATOM 598 O O . THR A 1 74 ? 46.902 9.313 -61.326 1.00 81.38 74 THR A O 1
ATOM 601 N N . GLU A 1 75 ? 47.982 10.987 -62.360 1.00 82.56 75 GLU A N 1
ATOM 602 C CA . GLU A 1 75 ? 48.118 11.844 -61.178 1.00 82.56 75 GLU A CA 1
ATOM 603 C C . GLU A 1 75 ? 46.760 12.354 -60.685 1.00 82.56 75 GLU A C 1
ATOM 605 O O . GLU A 1 75 ? 46.480 12.265 -59.494 1.00 82.56 75 GLU A O 1
ATOM 610 N N . LEU A 1 76 ? 45.882 12.782 -61.597 1.00 81.56 76 LEU A N 1
ATOM 611 C CA . LEU A 1 76 ? 44.5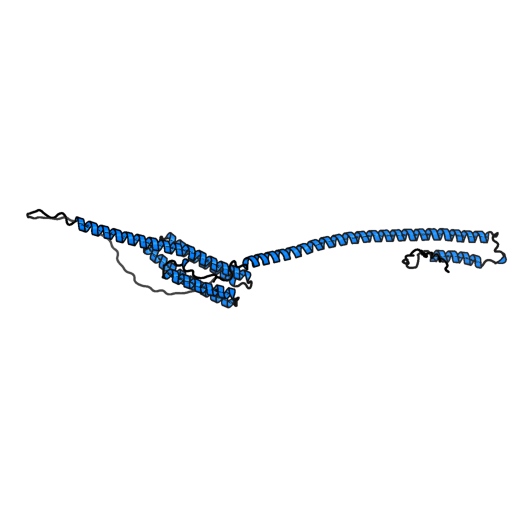16 13.191 -61.267 1.00 81.56 76 LEU A CA 1
ATOM 612 C C . LEU A 1 76 ? 43.704 12.037 -60.680 1.00 81.56 76 LEU A C 1
ATOM 614 O O . LEU A 1 76 ? 43.085 12.209 -59.637 1.00 81.56 76 LEU A O 1
ATOM 618 N N . ILE A 1 77 ? 43.749 10.850 -61.300 1.00 81.06 77 ILE A N 1
ATOM 619 C CA . ILE A 1 77 ? 43.086 9.656 -60.757 1.00 81.06 77 ILE A CA 1
ATOM 620 C C . ILE A 1 77 ? 43.645 9.328 -59.373 1.00 81.06 77 ILE A C 1
ATOM 622 O O . ILE A 1 77 ? 42.881 8.988 -58.475 1.00 81.06 77 ILE A O 1
ATOM 626 N N . TYR A 1 78 ? 44.960 9.432 -59.178 1.00 84.12 78 TYR A N 1
ATOM 627 C CA . TYR A 1 78 ? 45.584 9.158 -57.888 1.00 84.12 78 TYR A CA 1
ATOM 628 C C . TYR A 1 78 ? 45.158 10.163 -56.812 1.00 84.12 78 TYR A C 1
ATOM 630 O O . TYR A 1 78 ? 44.812 9.752 -55.708 1.00 84.12 78 TYR A O 1
ATOM 638 N N . GLU A 1 79 ? 45.157 11.462 -57.117 1.00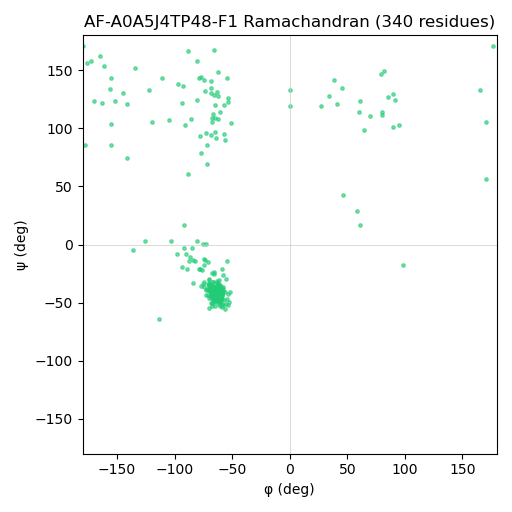 85.00 79 GLU A N 1
ATOM 639 C CA . GLU A 1 79 ? 44.753 12.508 -56.176 1.00 85.00 79 GLU A CA 1
ATOM 640 C C . GLU A 1 79 ? 43.263 12.413 -55.829 1.00 85.00 79 GLU A C 1
ATOM 642 O O . GLU A 1 79 ? 42.899 12.533 -54.659 1.00 85.00 79 GLU A O 1
ATOM 647 N N . ASP A 1 80 ? 42.412 12.150 -56.821 1.00 82.75 80 ASP A N 1
ATOM 648 C CA . ASP A 1 80 ? 40.972 11.977 -56.630 1.00 82.75 80 ASP A CA 1
ATOM 649 C C . ASP A 1 80 ? 40.682 10.724 -55.795 1.00 82.75 80 ASP A C 1
ATOM 651 O O . ASP A 1 80 ? 40.033 10.804 -54.754 1.00 82.75 80 ASP A O 1
ATOM 655 N N . THR A 1 81 ? 41.320 9.598 -56.132 1.00 77.94 81 THR A N 1
ATOM 656 C CA . THR A 1 81 ? 41.238 8.360 -55.339 1.00 77.94 81 THR A CA 1
ATOM 657 C C . THR A 1 81 ? 41.734 8.585 -53.907 1.00 77.94 81 THR A C 1
ATOM 659 O O . THR A 1 81 ? 41.122 8.112 -52.952 1.00 77.94 81 THR A O 1
ATOM 662 N N . ALA A 1 82 ? 42.832 9.322 -53.711 1.00 83.38 82 ALA A N 1
ATOM 663 C CA . ALA A 1 82 ? 43.358 9.617 -52.380 1.00 83.38 82 ALA A CA 1
ATOM 664 C C . ALA A 1 82 ? 42.402 10.501 -51.560 1.00 83.38 82 ALA A C 1
ATOM 666 O O . A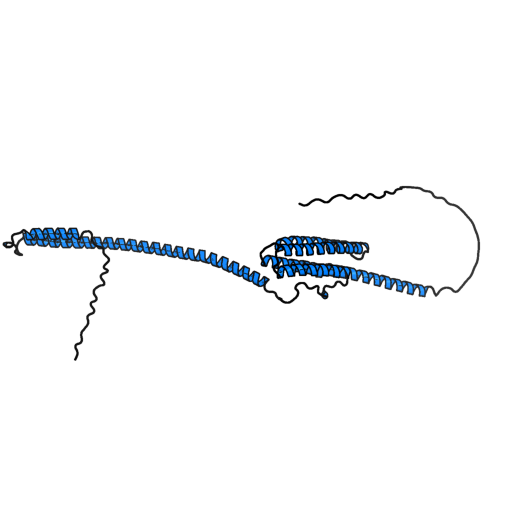LA A 1 82 ? 42.225 10.262 -50.362 1.00 83.38 82 ALA A O 1
ATOM 667 N N . LYS A 1 83 ? 41.757 11.492 -52.192 1.00 84.12 83 LYS A N 1
ATOM 668 C CA . LYS A 1 83 ? 40.734 12.337 -51.558 1.00 84.12 83 LYS A CA 1
ATOM 669 C C . LYS A 1 83 ? 39.489 11.539 -51.198 1.00 84.12 83 LYS A C 1
ATOM 671 O O . LYS A 1 83 ? 39.010 11.667 -50.072 1.00 84.12 83 LYS A O 1
ATOM 676 N N . GLU A 1 84 ? 39.002 10.688 -52.097 1.00 83.38 84 GLU A N 1
ATOM 677 C CA . GLU A 1 84 ? 37.866 9.804 -51.831 1.00 83.38 84 GLU A CA 1
ATOM 678 C C . GLU A 1 84 ? 38.166 8.829 -50.690 1.00 83.38 84 GLU A C 1
ATOM 680 O O . GLU A 1 84 ? 37.344 8.662 -49.789 1.00 83.38 84 GLU A O 1
ATOM 685 N N . ILE A 1 85 ? 39.371 8.248 -50.654 1.00 84.69 85 ILE A N 1
ATOM 686 C CA . ILE A 1 85 ? 39.805 7.381 -49.552 1.00 84.69 85 ILE A CA 1
ATOM 687 C C . ILE A 1 85 ? 39.853 8.160 -48.235 1.00 84.69 85 ILE A C 1
ATOM 689 O O . ILE A 1 85 ? 39.359 7.666 -47.222 1.00 84.69 85 ILE A O 1
ATOM 693 N N . ALA A 1 86 ? 40.413 9.372 -48.218 1.00 86.25 86 ALA A N 1
ATOM 694 C CA . ALA A 1 86 ? 40.476 10.190 -47.007 1.00 86.25 86 ALA A CA 1
ATOM 695 C C . ALA A 1 86 ? 39.075 10.609 -46.517 1.00 86.25 86 ALA A C 1
ATOM 697 O O . ALA A 1 86 ? 38.796 10.579 -45.312 1.00 86.25 86 ALA A O 1
ATOM 698 N N . ALA A 1 87 ? 38.167 10.944 -47.439 1.00 81.94 87 ALA A N 1
ATOM 699 C CA . ALA A 1 87 ? 36.771 11.239 -47.132 1.00 81.94 87 ALA A CA 1
ATOM 700 C C . ALA A 1 87 ? 36.045 10.001 -46.581 1.00 81.94 87 ALA A C 1
ATOM 702 O O . ALA A 1 87 ? 35.360 10.093 -45.561 1.00 81.94 87 ALA A O 1
ATOM 703 N N . ALA A 1 88 ? 36.260 8.828 -47.185 1.00 86.25 88 ALA A N 1
ATOM 704 C CA . ALA A 1 88 ? 35.710 7.561 -46.716 1.00 86.25 88 ALA A CA 1
ATOM 705 C C . ALA A 1 88 ? 36.238 7.193 -45.320 1.00 86.25 88 ALA A C 1
ATOM 707 O O . ALA A 1 88 ? 35.452 6.847 -44.440 1.00 86.25 88 ALA A O 1
ATOM 708 N N . GLN A 1 89 ? 37.544 7.334 -45.071 1.00 87.94 89 GLN A N 1
ATOM 709 C CA . GLN A 1 89 ? 38.148 7.112 -43.752 1.00 87.94 89 GLN A CA 1
ATOM 710 C C . GLN A 1 89 ? 37.555 8.045 -42.690 1.00 87.94 89 GLN A C 1
ATOM 712 O O . GLN A 1 89 ? 37.170 7.589 -41.614 1.00 87.94 89 GLN A O 1
ATOM 717 N N . THR A 1 90 ? 37.417 9.335 -43.005 1.00 89.12 90 THR A N 1
ATOM 718 C CA . THR A 1 90 ? 36.789 10.315 -42.105 1.00 89.12 90 THR A CA 1
ATOM 719 C C . THR A 1 90 ? 35.333 9.946 -41.817 1.00 89.12 90 THR A C 1
ATOM 721 O O . THR A 1 90 ? 34.903 9.975 -40.663 1.00 89.12 90 THR A O 1
ATOM 724 N N . GLY A 1 91 ? 34.586 9.521 -42.840 1.00 91.25 91 GLY A N 1
ATOM 725 C CA . GLY A 1 91 ? 33.214 9.039 -42.696 1.00 91.25 91 GLY A CA 1
ATOM 726 C C . GLY A 1 91 ? 33.111 7.818 -41.781 1.00 91.25 91 GLY A C 1
ATOM 727 O O . GLY A 1 91 ? 32.276 7.797 -40.879 1.00 91.25 91 GLY A O 1
ATOM 728 N N . VAL A 1 92 ? 34.001 6.833 -41.939 1.00 91.25 92 VAL A N 1
ATOM 729 C CA . VAL A 1 92 ? 34.056 5.641 -41.074 1.00 91.25 92 VAL A CA 1
ATOM 730 C C . VAL A 1 92 ? 34.370 6.018 -39.622 1.00 91.25 92 VAL A C 1
ATOM 732 O O . VAL A 1 92 ? 33.760 5.470 -38.703 1.00 91.25 92 VAL A O 1
ATOM 735 N N . ILE A 1 93 ? 35.259 6.988 -39.385 1.00 92.50 93 ILE A N 1
ATOM 736 C CA . ILE A 1 93 ? 35.560 7.473 -38.030 1.00 92.50 93 ILE A CA 1
ATOM 737 C C . ILE A 1 93 ? 34.324 8.133 -37.408 1.00 92.50 93 ILE A C 1
ATOM 739 O O . ILE A 1 93 ? 33.941 7.775 -36.297 1.00 92.50 93 ILE A O 1
ATOM 743 N N . ILE A 1 94 ? 33.647 9.028 -38.130 1.00 92.88 94 ILE A N 1
ATOM 744 C CA . ILE A 1 94 ? 32.431 9.691 -37.635 1.00 92.88 94 ILE A CA 1
ATOM 745 C C . ILE A 1 94 ? 31.337 8.659 -37.327 1.00 92.88 94 ILE A C 1
ATOM 747 O O . ILE A 1 94 ? 30.725 8.706 -36.259 1.00 92.88 94 ILE A O 1
ATOM 751 N N . MET A 1 95 ? 31.134 7.685 -38.216 1.00 93.50 95 MET A N 1
ATOM 752 C CA . MET A 1 95 ? 30.163 6.607 -38.019 1.00 93.50 95 MET A CA 1
ATOM 753 C C . MET A 1 95 ? 30.519 5.713 -36.826 1.00 93.50 95 MET A C 1
ATOM 755 O O . MET A 1 95 ? 29.632 5.331 -36.062 1.00 93.50 95 MET A O 1
ATOM 759 N N . SER A 1 96 ? 31.800 5.397 -36.616 1.00 91.62 96 SER A N 1
ATOM 760 C CA . SER A 1 96 ? 32.233 4.570 -35.480 1.00 91.62 96 SER A CA 1
ATOM 761 C C . SER A 1 96 ? 32.060 5.291 -34.136 1.00 91.62 96 SER A C 1
ATOM 763 O O . SER A 1 96 ? 31.527 4.710 -33.192 1.00 91.62 96 SER A O 1
ATOM 765 N N . VAL A 1 97 ? 32.397 6.582 -34.053 1.00 93.88 97 VAL A N 1
ATOM 766 C CA . VAL A 1 97 ? 32.165 7.395 -32.845 1.00 93.88 97 VAL A CA 1
ATOM 767 C C . VAL A 1 97 ? 30.666 7.591 -32.583 1.00 93.88 97 VAL A C 1
ATOM 769 O O . VAL A 1 97 ? 30.211 7.484 -31.440 1.00 93.88 97 VAL A O 1
ATOM 772 N N . GLY A 1 98 ? 29.881 7.841 -33.634 1.00 94.06 98 GLY A N 1
ATOM 773 C CA . GLY A 1 98 ? 28.430 8.002 -33.536 1.00 94.06 98 GLY A CA 1
ATOM 774 C C . GLY A 1 98 ? 27.735 6.729 -33.055 1.00 94.06 98 GLY A C 1
ATOM 775 O O . GLY A 1 98 ? 26.935 6.774 -32.122 1.00 94.06 98 GLY A O 1
ATOM 776 N N . THR A 1 99 ? 28.090 5.574 -33.622 1.00 93.62 99 THR A N 1
ATOM 777 C CA . THR A 1 99 ? 27.543 4.276 -33.193 1.00 93.62 99 THR A CA 1
ATOM 778 C C . THR A 1 99 ? 27.946 3.924 -31.763 1.00 93.62 99 THR A C 1
ATOM 780 O O . THR A 1 99 ? 27.084 3.507 -30.992 1.00 93.62 99 THR A O 1
ATOM 783 N N . ALA A 1 100 ? 29.196 4.172 -31.356 1.00 93.44 100 ALA A N 1
ATOM 784 C CA . ALA A 1 100 ? 29.622 3.981 -29.968 1.00 93.44 100 ALA A CA 1
ATOM 785 C C . ALA A 1 100 ? 28.801 4.843 -28.991 1.00 93.44 100 ALA A C 1
ATOM 787 O O . ALA A 1 100 ? 28.354 4.359 -27.950 1.00 93.44 100 ALA A O 1
ATOM 788 N N . SER A 1 101 ? 28.530 6.097 -29.359 1.00 94.19 101 SER A N 1
ATOM 789 C CA . SER A 1 101 ? 27.714 7.013 -28.555 1.00 94.19 101 SER A CA 1
ATOM 790 C C . SER A 1 101 ? 26.257 6.546 -28.454 1.00 94.19 101 SER 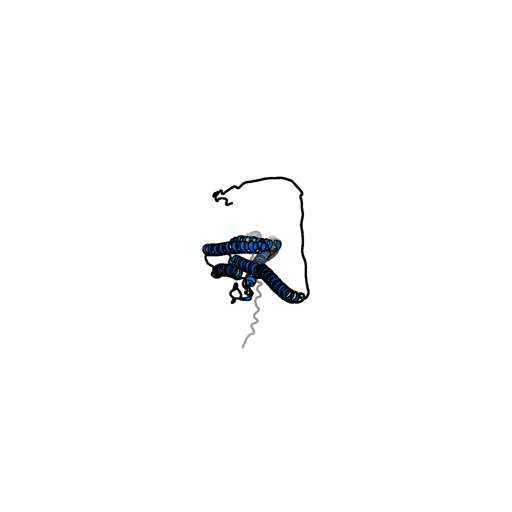A C 1
ATOM 792 O O . SER A 1 101 ? 25.690 6.536 -27.362 1.00 94.19 101 SER A O 1
ATOM 794 N N . ILE A 1 102 ? 25.660 6.080 -29.558 1.00 95.81 102 ILE A N 1
ATOM 795 C CA . ILE A 1 102 ? 24.304 5.504 -29.567 1.00 95.81 102 ILE A CA 1
ATOM 796 C C . ILE A 1 102 ? 24.236 4.249 -28.691 1.00 95.81 102 ILE A C 1
ATOM 798 O O . ILE A 1 102 ? 23.265 4.086 -27.953 1.00 95.81 102 ILE A O 1
ATOM 802 N N . ILE A 1 103 ? 25.253 3.382 -28.723 1.00 94.94 103 ILE A N 1
ATOM 803 C CA . ILE A 1 103 ? 25.317 2.188 -27.868 1.00 94.94 103 ILE A CA 1
ATOM 804 C C . ILE A 1 103 ? 25.340 2.590 -26.390 1.00 94.94 103 ILE A C 1
ATOM 806 O O . ILE A 1 103 ? 24.559 2.053 -25.607 1.00 94.94 103 ILE A O 1
ATOM 810 N N . ILE A 1 104 ? 26.170 3.565 -26.005 1.00 93.81 104 ILE A N 1
ATOM 811 C CA . ILE A 1 104 ? 26.241 4.047 -24.616 1.00 93.81 104 ILE A CA 1
ATOM 812 C C . ILE A 1 104 ? 24.891 4.622 -24.169 1.00 93.81 104 ILE A C 1
ATOM 814 O O . ILE A 1 104 ? 24.387 4.253 -23.109 1.00 93.81 104 ILE A O 1
ATOM 818 N N . ILE A 1 105 ? 24.269 5.474 -24.990 1.00 94.31 105 ILE A N 1
ATOM 819 C CA . ILE A 1 105 ? 22.944 6.041 -24.700 1.00 94.31 105 ILE A CA 1
ATOM 820 C C . ILE A 1 105 ? 21.896 4.926 -24.577 1.00 94.31 105 ILE A C 1
ATOM 822 O O . ILE A 1 105 ? 21.093 4.939 -23.646 1.00 94.31 105 ILE A O 1
ATOM 826 N N . SER A 1 106 ? 21.933 3.929 -25.462 1.00 93.38 106 SER A N 1
ATOM 827 C CA . SER A 1 106 ? 21.009 2.788 -25.436 1.00 93.38 106 SER A CA 1
ATOM 828 C C . SER A 1 106 ? 21.164 1.963 -24.161 1.00 93.38 106 SER A C 1
ATOM 830 O O . SER A 1 106 ? 20.165 1.561 -23.572 1.00 93.38 106 SER A O 1
ATOM 832 N N . ILE A 1 107 ? 22.399 1.755 -23.690 1.00 93.31 107 ILE A N 1
ATOM 833 C CA . ILE A 1 107 ? 22.661 1.085 -22.412 1.00 93.31 107 ILE A CA 1
ATOM 834 C C . ILE A 1 107 ? 22.061 1.900 -21.264 1.00 93.31 107 ILE A C 1
ATOM 836 O O . ILE A 1 107 ? 21.342 1.333 -20.449 1.00 93.31 107 ILE A O 1
ATOM 840 N N . LEU A 1 108 ? 22.289 3.216 -21.211 1.00 90.94 108 LEU A N 1
ATOM 841 C CA . LEU A 1 108 ? 21.753 4.071 -20.142 1.00 90.94 108 LEU A CA 1
ATOM 842 C C . LEU A 1 108 ? 20.219 4.080 -20.110 1.00 90.94 108 LEU A C 1
ATOM 844 O O . LEU A 1 108 ? 19.625 3.925 -19.044 1.00 90.94 108 LEU A O 1
ATOM 848 N N . VAL A 1 109 ? 19.567 4.201 -21.268 1.00 92.38 109 VAL A N 1
ATOM 849 C CA . VAL A 1 109 ? 18.099 4.145 -21.365 1.00 92.38 109 VAL A CA 1
ATOM 850 C C . VAL A 1 109 ? 17.575 2.764 -20.960 1.00 92.38 109 VAL A C 1
ATOM 852 O O . VAL A 1 109 ? 16.579 2.667 -20.243 1.00 92.38 109 VAL A O 1
ATOM 855 N N . ASN A 1 110 ? 18.267 1.691 -21.346 1.00 90.81 110 ASN A N 1
ATOM 856 C CA . ASN A 1 110 ? 17.893 0.337 -20.947 1.00 90.81 110 ASN A CA 1
ATOM 857 C C . ASN A 1 110 ? 18.014 0.130 -19.426 1.00 90.81 110 ASN A C 1
ATOM 859 O O . ASN A 1 110 ? 17.130 -0.466 -18.816 1.00 90.81 110 ASN A O 1
ATOM 863 N N . GLN A 1 111 ? 19.047 0.690 -18.784 1.00 89.88 111 GLN A N 1
ATOM 864 C CA . GLN A 1 111 ? 19.196 0.636 -17.322 1.00 89.88 111 GLN A CA 1
ATOM 865 C C . GLN A 1 111 ? 18.020 1.296 -16.594 1.00 89.88 111 GLN A C 1
ATOM 867 O O . GLN A 1 111 ? 17.563 0.782 -15.576 1.00 89.88 111 GLN A O 1
ATOM 872 N N . ILE A 1 112 ? 17.479 2.391 -17.134 1.00 88.31 112 ILE A N 1
ATOM 873 C CA . ILE A 1 112 ? 16.280 3.039 -16.586 1.00 88.31 112 ILE A CA 1
ATOM 874 C C . ILE A 1 112 ? 15.074 2.089 -16.670 1.00 88.31 112 ILE A C 1
ATOM 876 O O . ILE A 1 112 ? 14.353 1.914 -15.686 1.00 88.31 112 ILE A O 1
ATOM 880 N N . GLY A 1 113 ? 14.878 1.421 -17.811 1.00 87.38 113 GLY A N 1
ATOM 881 C CA . GLY A 1 113 ? 13.813 0.427 -17.986 1.00 87.38 113 GLY A CA 1
ATOM 882 C C . GLY A 1 113 ? 13.938 -0.760 -17.025 1.00 87.38 113 GLY A C 1
ATOM 883 O O . GLY A 1 113 ? 12.951 -1.162 -16.401 1.00 87.38 113 GLY A O 1
ATOM 884 N N . ILE A 1 114 ? 15.156 -1.279 -16.842 1.00 85.50 114 ILE A N 1
ATOM 885 C CA . ILE A 1 114 ? 15.446 -2.350 -15.880 1.00 85.50 114 ILE A CA 1
ATOM 886 C C . ILE A 1 114 ? 15.185 -1.868 -14.455 1.00 85.50 114 ILE A C 1
ATOM 888 O O . ILE A 1 114 ? 14.531 -2.580 -13.705 1.00 85.50 114 ILE A O 1
ATOM 892 N N . TYR A 1 115 ? 15.614 -0.659 -14.085 1.00 89.06 115 TYR A N 1
ATOM 893 C CA . TYR A 1 115 ? 15.364 -0.087 -12.761 1.00 89.06 115 TYR A CA 1
ATOM 894 C C . TYR A 1 115 ? 13.866 -0.012 -12.443 1.00 89.06 115 TYR A C 1
ATOM 896 O O . TYR A 1 115 ? 13.436 -0.468 -11.382 1.00 89.06 115 TYR A O 1
ATOM 904 N N . TYR A 1 116 ? 13.051 0.498 -13.372 1.00 88.25 116 TYR A N 1
ATOM 905 C CA . TYR A 1 116 ? 11.598 0.523 -13.193 1.00 88.25 116 TYR A CA 1
ATOM 906 C C . TYR A 1 116 ? 11.006 -0.884 -13.111 1.00 88.25 116 TYR A C 1
ATOM 908 O O . TYR A 1 116 ? 10.162 -1.140 -12.256 1.00 88.25 116 TYR A O 1
ATOM 916 N N . THR A 1 117 ? 11.471 -1.811 -13.948 1.00 87.44 117 THR A N 1
ATOM 917 C CA . THR A 1 117 ? 11.005 -3.205 -13.935 1.00 87.44 117 THR A CA 1
ATOM 918 C C . THR A 1 117 ? 11.362 -3.899 -12.623 1.00 87.44 117 THR A C 1
ATOM 920 O O . THR A 1 117 ? 10.510 -4.549 -12.029 1.00 87.44 117 THR A O 1
ATOM 923 N N . LEU A 1 118 ? 12.585 -3.715 -12.124 1.00 82.62 118 LEU A N 1
ATOM 924 C CA . LEU A 1 118 ? 13.065 -4.304 -10.878 1.00 82.62 118 LEU A CA 1
ATOM 925 C C . LEU A 1 118 ? 12.341 -3.706 -9.673 1.00 82.62 118 LEU A C 1
ATOM 927 O O . LEU A 1 118 ? 11.952 -4.445 -8.781 1.00 82.62 118 LEU A O 1
ATOM 931 N N . ARG A 1 119 ? 12.088 -2.391 -9.667 1.00 83.88 119 ARG A N 1
ATOM 932 C CA . ARG A 1 119 ? 11.276 -1.731 -8.636 1.00 83.88 119 ARG A CA 1
ATOM 933 C C . ARG A 1 119 ? 9.831 -2.219 -8.659 1.00 83.88 119 ARG A C 1
ATOM 935 O O . ARG A 1 119 ? 9.247 -2.434 -7.604 1.00 83.88 119 ARG A O 1
ATOM 942 N N . ASN A 1 120 ? 9.270 -2.431 -9.846 1.00 84.62 120 ASN A N 1
ATOM 943 C CA . ASN A 1 120 ? 7.947 -3.021 -9.990 1.00 84.62 120 ASN A CA 1
ATOM 944 C C . ASN A 1 120 ? 7.934 -4.456 -9.463 1.00 84.62 120 ASN A C 1
ATOM 946 O O . ASN A 1 120 ? 7.067 -4.766 -8.661 1.00 84.62 120 ASN A O 1
ATOM 950 N N . ILE A 1 121 ? 8.906 -5.299 -9.830 1.00 82.75 121 ILE A N 1
ATOM 951 C CA . ILE A 1 121 ? 9.049 -6.659 -9.289 1.00 82.75 121 ILE A CA 1
ATOM 952 C C . ILE A 1 121 ? 9.208 -6.616 -7.774 1.00 82.75 121 ILE A C 1
ATOM 954 O O . ILE A 1 121 ? 8.521 -7.366 -7.107 1.00 82.75 121 ILE A O 1
ATOM 958 N N . LEU A 1 122 ? 10.025 -5.713 -7.228 1.00 77.50 122 LEU A N 1
ATOM 959 C CA . LEU A 1 122 ? 10.216 -5.566 -5.786 1.00 77.50 122 LEU A CA 1
ATOM 960 C C . LEU A 1 122 ? 8.901 -5.210 -5.079 1.00 77.50 122 LEU A C 1
ATOM 962 O O . LEU A 1 122 ? 8.565 -5.798 -4.057 1.00 77.50 122 LEU A O 1
ATOM 966 N N . ASN A 1 123 ? 8.128 -4.287 -5.656 1.00 76.50 123 ASN A N 1
ATOM 967 C CA . ASN A 1 123 ? 6.797 -3.931 -5.171 1.00 76.50 123 ASN A CA 1
ATOM 968 C C . ASN A 1 123 ? 5.808 -5.095 -5.328 1.00 76.50 123 ASN A C 1
ATOM 970 O O . ASN A 1 123 ? 4.973 -5.295 -4.455 1.00 76.50 123 ASN A O 1
ATOM 974 N N . TYR A 1 124 ? 5.896 -5.874 -6.411 1.00 76.25 124 TYR A N 1
ATOM 975 C CA . TYR A 1 124 ? 5.092 -7.079 -6.609 1.00 76.25 124 TYR A CA 1
ATOM 976 C C . TYR A 1 124 ? 5.481 -8.183 -5.631 1.00 76.25 124 TYR A C 1
ATOM 978 O O . TYR A 1 124 ? 4.589 -8.855 -5.146 1.00 76.25 124 TYR A O 1
ATOM 986 N N . THR A 1 125 ? 6.763 -8.351 -5.298 1.00 69.88 125 THR A N 1
ATOM 987 C CA . THR A 1 125 ? 7.248 -9.322 -4.311 1.00 69.88 125 THR A CA 1
ATOM 988 C C . THR A 1 125 ? 6.943 -8.887 -2.891 1.00 69.88 125 THR A C 1
ATOM 990 O O . THR A 1 125 ? 6.601 -9.738 -2.092 1.00 69.88 125 THR A O 1
ATOM 993 N N . ALA A 1 126 ? 7.002 -7.589 -2.577 1.00 64.81 126 ALA A N 1
ATOM 994 C CA . ALA A 1 126 ? 6.551 -7.059 -1.292 1.00 64.81 126 ALA A CA 1
ATOM 995 C C . ALA A 1 126 ? 5.040 -7.256 -1.141 1.00 64.81 126 ALA A C 1
ATOM 997 O O . ALA A 1 126 ? 4.592 -7.792 -0.140 1.00 64.81 126 ALA A O 1
ATOM 998 N N . ARG A 1 127 ? 4.274 -6.965 -2.202 1.00 64.00 127 ARG A N 1
ATOM 999 C CA . ARG A 1 127 ? 2.852 -7.311 -2.275 1.00 64.00 127 ARG A CA 1
ATOM 1000 C C . ARG A 1 127 ? 2.616 -8.818 -2.211 1.00 64.00 127 ARG A C 1
ATOM 1002 O O . ARG A 1 127 ? 1.633 -9.216 -1.622 1.00 64.00 127 ARG A O 1
ATOM 1009 N N . LEU A 1 128 ? 3.483 -9.657 -2.777 1.00 62.16 128 LEU A N 1
ATOM 1010 C CA . LEU A 1 128 ? 3.384 -11.116 -2.657 1.00 62.16 128 LEU A CA 1
ATOM 1011 C C . LEU A 1 128 ? 3.709 -11.591 -1.242 1.00 62.16 128 LEU A C 1
ATOM 1013 O O . LEU A 1 128 ? 3.117 -12.556 -0.801 1.00 62.16 128 LEU A O 1
ATOM 1017 N N . TYR A 1 129 ? 4.622 -10.921 -0.541 1.00 52.09 129 TYR A N 1
ATOM 1018 C CA . TYR A 1 129 ? 4.911 -11.152 0.874 1.00 52.09 129 TYR A CA 1
ATOM 1019 C C . TYR A 1 129 ? 3.748 -10.677 1.759 1.00 52.09 129 TYR A C 1
ATOM 1021 O O . TYR A 1 129 ? 3.482 -11.267 2.796 1.00 52.09 129 TYR A O 1
ATOM 1029 N N . ASP A 1 130 ? 3.013 -9.652 1.317 1.00 56.44 130 ASP A N 1
ATOM 1030 C CA . ASP A 1 130 ? 1.758 -9.206 1.927 1.00 56.44 130 ASP A CA 1
ATOM 1031 C C . ASP A 1 130 ? 0.549 -10.081 1.555 1.00 56.44 130 ASP A C 1
ATOM 1033 O O . ASP A 1 130 ? -0.455 -10.061 2.258 1.00 56.44 130 ASP A O 1
ATOM 1037 N N . LEU A 1 131 ? 0.632 -10.821 0.450 1.00 50.75 131 LEU A N 1
ATOM 1038 C CA . LEU A 1 131 ? -0.380 -11.771 -0.021 1.00 50.75 131 LEU A CA 1
ATOM 1039 C C . LEU A 1 131 ? -0.055 -13.215 0.372 1.00 50.75 131 LEU A C 1
ATOM 1041 O O . LEU A 1 131 ? -0.879 -14.093 0.151 1.00 50.75 131 LEU A O 1
ATOM 1045 N N . LEU A 1 132 ? 1.135 -13.474 0.916 1.00 46.22 132 LEU A N 1
ATOM 1046 C CA . LEU A 1 132 ? 1.446 -14.748 1.533 1.00 46.22 132 LEU A CA 1
ATOM 1047 C C . LEU A 1 132 ? 0.784 -14.729 2.907 1.00 46.22 132 LEU A C 1
ATOM 1049 O O . LEU A 1 132 ? 1.352 -14.227 3.877 1.00 46.22 132 LEU A O 1
ATOM 1053 N N . ASP A 1 133 ? -0.434 -15.250 2.957 1.00 49.16 133 ASP A N 1
ATOM 1054 C CA . ASP A 1 133 ? -1.007 -15.712 4.204 1.00 49.16 133 ASP A CA 1
ATOM 1055 C C . ASP A 1 133 ? -0.203 -16.940 4.643 1.00 49.16 133 ASP A C 1
ATOM 1057 O O . ASP A 1 133 ? -0.228 -18.006 4.026 1.00 49.16 133 ASP A O 1
ATOM 1061 N N . ILE A 1 134 ? 0.585 -16.761 5.690 1.00 48.84 134 ILE A N 1
ATOM 1062 C CA . ILE A 1 134 ? 0.842 -17.845 6.629 1.00 48.84 134 ILE A CA 1
ATOM 1063 C C . ILE A 1 134 ? -0.313 -17.687 7.649 1.00 48.84 134 ILE A C 1
ATOM 1065 O O . ILE A 1 134 ? -0.073 -17.127 8.710 1.00 48.84 134 ILE A O 1
ATOM 1069 N N . ASP A 1 135 ? -1.604 -17.785 7.283 1.00 42.88 135 ASP A N 1
ATOM 1070 C CA . ASP A 1 135 ? -2.394 -18.986 6.952 1.00 42.88 135 ASP A CA 1
ATOM 1071 C C . ASP A 1 135 ? -3.780 -18.609 6.337 1.00 42.88 135 ASP A C 1
ATOM 1073 O O . ASP A 1 135 ? -4.579 -17.960 7.005 1.00 42.88 135 ASP A O 1
ATOM 1077 N N . GLU A 1 136 ? -4.123 -19.086 5.126 1.00 48.22 136 GLU A N 1
ATOM 1078 C CA . GLU A 1 136 ? -5.352 -18.718 4.361 1.00 48.22 136 GLU A CA 1
ATOM 1079 C C . GLU A 1 136 ? -6.704 -19.286 4.879 1.00 48.22 136 GLU A C 1
ATOM 1081 O O . GLU A 1 136 ? -7.739 -19.013 4.274 1.00 48.22 136 GLU A O 1
ATOM 1086 N N . ASP A 1 137 ? -6.766 -20.063 5.968 1.00 43.94 137 ASP A N 1
ATOM 1087 C CA . ASP A 1 137 ? -7.997 -20.808 6.339 1.00 43.94 137 ASP A CA 1
ATOM 1088 C C . ASP A 1 137 ? -8.525 -20.574 7.768 1.00 43.94 137 ASP A C 1
ATOM 1090 O O . ASP A 1 137 ? -9.524 -21.177 8.177 1.00 43.94 137 ASP A O 1
ATOM 1094 N N . ALA A 1 138 ? -7.906 -19.696 8.555 1.00 43.41 138 ALA A N 1
ATOM 1095 C CA . ALA A 1 138 ? -8.449 -19.332 9.859 1.00 43.41 138 ALA A CA 1
ATOM 1096 C C . ALA A 1 138 ? -9.333 -18.093 9.710 1.00 43.41 138 ALA A C 1
ATOM 1098 O O . ALA A 1 138 ? -8.948 -17.134 9.053 1.00 43.41 138 ALA A O 1
ATOM 1099 N N . LYS A 1 139 ? -10.504 -18.065 10.353 1.00 50.12 139 LYS A N 1
ATOM 1100 C CA . LYS A 1 139 ? -11.195 -16.799 10.630 1.00 50.12 139 LYS A CA 1
ATOM 1101 C C . LYS A 1 139 ? -10.182 -15.855 11.294 1.00 50.12 139 LYS A C 1
ATOM 1103 O O . LYS A 1 139 ? -9.802 -16.074 12.442 1.00 50.12 139 LYS A O 1
ATOM 1108 N N . GLU A 1 140 ? -9.679 -14.879 10.540 1.00 56.97 140 GLU A N 1
ATOM 1109 C CA . GLU A 1 140 ? -8.515 -14.071 10.941 1.00 56.97 140 GLU A CA 1
ATOM 1110 C C . GLU A 1 140 ? -8.811 -13.206 12.174 1.00 56.97 140 GLU A C 1
ATOM 1112 O O . GLU A 1 140 ? -7.913 -12.906 12.954 1.00 56.97 140 GLU A O 1
ATOM 1117 N N . ILE A 1 141 ? -10.087 -12.884 12.394 1.00 58.69 141 ILE A N 1
ATOM 1118 C CA . ILE A 1 141 ? -10.616 -12.424 13.671 1.00 58.69 141 ILE A CA 1
ATOM 1119 C C . ILE A 1 141 ? -11.678 -13.433 14.108 1.00 58.69 141 ILE A C 1
ATOM 1121 O O . ILE A 1 141 ? -12.785 -13.472 13.584 1.00 58.69 141 ILE A O 1
ATOM 1125 N N . GLU A 1 142 ? -11.356 -14.264 15.089 1.00 59.03 142 GLU A N 1
ATOM 1126 C CA . GLU A 1 142 ? -12.360 -15.004 15.847 1.00 59.03 142 GLU A CA 1
ATOM 1127 C C . GLU A 1 142 ? -12.174 -14.632 17.309 1.00 59.03 142 GLU A C 1
ATOM 1129 O O . GLU A 1 142 ? -11.047 -14.626 17.815 1.00 59.03 142 GLU A O 1
ATOM 1134 N N . PHE A 1 143 ? -13.271 -14.315 17.997 1.00 58.66 143 PHE A N 1
ATOM 1135 C CA . PHE A 1 143 ? -13.245 -14.147 19.442 1.00 58.66 143 PHE A CA 1
ATOM 1136 C C . PHE A 1 143 ? -12.893 -15.496 20.079 1.00 58.66 143 PHE A C 1
ATOM 1138 O O . PHE A 1 143 ? -13.743 -16.363 20.293 1.00 58.66 143 PHE A O 1
ATOM 1145 N N . LYS A 1 144 ? -11.597 -15.715 20.305 1.00 62.91 144 LYS A N 1
ATOM 1146 C CA . LYS A 1 144 ? -11.078 -16.964 20.857 1.00 62.91 144 LYS A CA 1
ATOM 1147 C C . LYS A 1 144 ? -11.528 -17.088 22.306 1.00 62.91 144 LYS A C 1
ATOM 1149 O O . LYS A 1 144 ? -11.444 -16.135 23.073 1.00 62.91 144 LYS A O 1
ATOM 1154 N N . SER A 1 145 ? -11.896 -18.297 22.727 1.00 55.62 145 SER A N 1
ATOM 1155 C CA . SER A 1 145 ? -12.232 -18.583 24.131 1.00 55.62 145 SER A CA 1
ATOM 1156 C C . SER A 1 145 ? -11.083 -18.273 25.101 1.00 55.62 145 SER A C 1
ATOM 1158 O O . SER A 1 145 ? -11.309 -18.067 26.285 1.00 55.62 145 SER A O 1
ATOM 1160 N N . THR A 1 146 ? -9.842 -18.212 24.610 1.00 57.16 146 THR A N 1
ATOM 1161 C CA . THR A 1 146 ? -8.655 -17.803 25.375 1.00 57.16 146 THR A CA 1
ATOM 1162 C C . THR A 1 146 ? -8.578 -16.298 25.637 1.00 57.16 146 THR A C 1
ATOM 1164 O O . THR A 1 146 ? -7.743 -15.874 26.428 1.00 57.16 146 THR A O 1
ATOM 1167 N N . ALA A 1 147 ? -9.405 -15.493 24.967 1.00 60.69 147 ALA A N 1
ATOM 1168 C CA . ALA A 1 147 ? -9.497 -14.052 25.171 1.00 60.69 147 ALA A CA 1
ATOM 1169 C C . ALA A 1 147 ? -10.559 -13.664 26.213 1.00 60.69 147 ALA A C 1
ATOM 1171 O O . ALA A 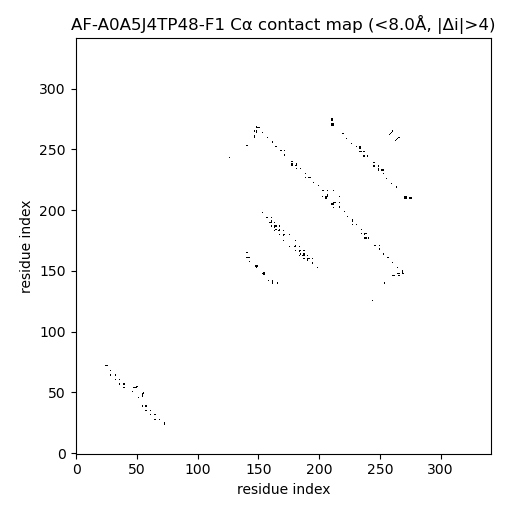1 147 ? -10.666 -12.480 26.518 1.00 60.69 147 ALA A O 1
ATOM 1172 N N . LEU A 1 148 ? -11.316 -14.624 26.765 1.00 75.94 148 LEU A N 1
ATOM 1173 C CA . LEU A 1 148 ? -12.330 -14.376 27.792 1.00 75.94 148 LEU A CA 1
ATOM 1174 C C . LEU A 1 148 ? -11.694 -13.804 29.060 1.00 75.94 148 LEU A C 1
ATOM 1176 O O . LEU A 1 148 ? -10.753 -14.371 29.615 1.00 75.94 148 LEU A O 1
ATOM 1180 N N . THR A 1 149 ? -12.239 -12.687 29.522 1.00 78.38 149 THR A N 1
ATOM 1181 C CA . THR A 1 149 ? -11.841 -12.028 30.772 1.00 78.38 149 THR A CA 1
ATOM 1182 C C . THR A 1 149 ? -12.596 -12.582 31.981 1.00 78.38 149 THR A C 1
ATOM 1184 O O . THR A 1 149 ? -12.228 -12.304 33.125 1.00 78.38 149 THR A O 1
ATOM 1187 N N . ASN A 1 150 ? -13.637 -13.392 31.739 1.00 79.81 150 ASN A N 1
ATOM 1188 C CA . ASN A 1 150 ? -14.604 -13.858 32.737 1.00 79.81 150 ASN A CA 1
ATOM 1189 C C . ASN A 1 150 ? -15.388 -12.709 33.395 1.00 79.81 150 ASN A C 1
ATOM 1191 O O . ASN A 1 150 ? -16.014 -12.904 34.435 1.00 79.81 150 ASN A O 1
ATOM 1195 N N . LEU A 1 151 ? -15.376 -11.524 32.781 1.00 82.81 151 LEU A N 1
ATOM 1196 C CA . LEU A 1 151 ? -16.246 -10.408 33.118 1.00 82.81 151 LEU A CA 1
ATOM 1197 C C . LEU A 1 151 ? -17.308 -10.322 32.025 1.00 82.81 151 LEU A C 1
ATOM 1199 O O . LEU A 1 151 ? -17.025 -9.952 30.890 1.00 82.81 151 LEU A O 1
ATOM 1203 N N . HIS A 1 152 ? -18.540 -10.712 32.356 1.00 84.12 152 HIS A N 1
ATOM 1204 C CA . HIS A 1 152 ? -19.601 -10.895 31.361 1.00 84.12 152 HIS A CA 1
ATOM 1205 C C . HIS A 1 152 ? -19.927 -9.609 30.587 1.00 84.12 152 HIS A C 1
ATOM 1207 O O . HIS A 1 152 ? -20.198 -9.661 29.392 1.00 84.12 152 HIS A O 1
ATOM 1213 N N . TRP A 1 153 ? -19.894 -8.454 31.254 1.00 84.38 153 TRP A N 1
ATOM 1214 C CA . TRP A 1 153 ? -20.144 -7.163 30.614 1.00 84.38 153 TRP A CA 1
ATOM 1215 C C . TRP A 1 153 ? -19.028 -6.799 29.616 1.00 84.38 153 TRP A C 1
ATOM 1217 O O . TRP A 1 153 ? -19.328 -6.426 28.484 1.00 84.38 153 TRP A O 1
ATOM 1227 N N . LEU A 1 154 ? -17.765 -7.036 29.982 1.00 86.31 154 LEU A N 1
ATOM 1228 C CA . LEU A 1 154 ? -16.589 -6.756 29.155 1.00 86.31 154 LEU A CA 1
ATOM 1229 C C . LEU A 1 154 ? -16.481 -7.717 27.960 1.00 86.31 154 LEU A C 1
ATOM 1231 O O . LEU A 1 154 ? -16.252 -7.304 26.825 1.00 86.31 154 LEU A O 1
ATOM 1235 N N . ASP A 1 155 ? -16.715 -9.012 28.180 1.00 85.94 155 ASP A N 1
ATOM 1236 C CA . ASP A 1 155 ? -16.683 -10.016 27.111 1.00 85.94 155 ASP A CA 1
ATOM 1237 C C . ASP A 1 155 ? -17.819 -9.815 26.087 1.00 85.94 155 ASP A C 1
ATOM 1239 O O . ASP A 1 155 ? -17.621 -10.060 24.895 1.00 85.94 155 ASP A O 1
ATOM 1243 N N . ASN A 1 156 ? -18.985 -9.315 26.514 1.00 87.38 156 ASN A N 1
ATOM 1244 C CA . ASN A 1 156 ? -20.084 -8.980 25.604 1.00 87.38 156 ASN A CA 1
ATOM 1245 C C . ASN A 1 156 ? -19.758 -7.777 24.714 1.00 87.38 156 ASN A C 1
ATOM 1247 O O . ASN A 1 156 ? -19.977 -7.858 23.503 1.00 87.38 156 ASN A O 1
ATOM 1251 N N . GLY A 1 157 ? -19.204 -6.703 25.286 1.00 85.06 157 GLY A N 1
ATOM 1252 C CA . GLY A 1 157 ? -18.800 -5.524 24.515 1.00 85.06 157 GLY A CA 1
ATOM 1253 C C . GLY A 1 157 ? -17.701 -5.851 23.504 1.00 85.06 157 GLY A C 1
ATOM 1254 O O . GLY A 1 157 ? -17.789 -5.496 22.326 1.00 85.06 157 GLY A O 1
ATOM 1255 N N . ARG A 1 158 ? -16.715 -6.657 23.914 1.00 86.94 158 ARG A N 1
ATOM 1256 C CA . ARG A 1 158 ? -15.631 -7.127 23.033 1.00 86.94 158 ARG A CA 1
ATOM 1257 C C . ARG A 1 158 ? -16.157 -7.991 21.901 1.00 86.94 158 ARG A C 1
ATOM 1259 O O . ARG A 1 158 ? -15.752 -7.801 20.756 1.00 86.94 158 ARG A O 1
ATOM 1266 N N . LYS A 1 159 ? -17.093 -8.901 22.185 1.00 87.25 159 LYS A N 1
ATOM 1267 C CA . LYS A 1 159 ? -17.743 -9.708 21.149 1.00 87.25 159 LYS A CA 1
ATOM 1268 C C . LYS A 1 159 ? -18.492 -8.836 20.140 1.00 87.25 159 LYS A C 1
ATOM 1270 O O . LYS A 1 159 ? -18.305 -9.034 18.947 1.00 87.25 159 LYS A O 1
ATOM 1275 N N . ALA A 1 160 ? -19.266 -7.850 20.596 1.00 87.88 160 ALA A N 1
ATOM 1276 C CA . ALA A 1 160 ? -19.963 -6.923 19.704 1.00 87.88 160 ALA A CA 1
ATOM 1277 C C . ALA A 1 160 ? -18.984 -6.143 18.807 1.00 87.88 160 ALA A C 1
ATOM 1279 O O . ALA A 1 160 ? -19.208 -6.005 17.604 1.00 87.88 160 ALA A O 1
ATOM 1280 N N . CYS A 1 161 ? -17.860 -5.694 19.372 1.00 88.38 161 CYS A N 1
ATOM 1281 C CA . CYS A 1 161 ? -16.799 -5.029 18.622 1.00 88.38 161 CYS A CA 1
ATOM 1282 C C . CYS A 1 161 ? -16.152 -5.959 17.582 1.00 88.38 161 CYS A C 1
ATOM 1284 O O . CYS A 1 161 ? -15.905 -5.535 16.453 1.00 88.38 161 CYS A O 1
ATOM 1286 N N . PHE A 1 162 ? -15.888 -7.218 17.938 1.00 87.38 162 PHE A N 1
ATOM 1287 C CA . PHE A 1 162 ? -15.317 -8.207 17.024 1.00 87.38 162 PHE A CA 1
ATOM 1288 C C . PHE A 1 162 ? -16.282 -8.629 15.913 1.00 87.38 162 PHE A C 1
ATOM 1290 O O . PHE A 1 162 ? -15.839 -8.752 14.776 1.00 87.38 162 PHE A O 1
ATOM 1297 N N . ASP A 1 163 ? -17.571 -8.799 16.210 1.00 87.94 163 ASP A N 1
ATOM 1298 C CA . ASP A 1 163 ? -18.594 -9.153 15.219 1.00 87.94 163 ASP A CA 1
ATOM 1299 C C . ASP A 1 163 ? -18.706 -8.056 14.136 1.00 87.94 163 ASP A C 1
ATOM 1301 O O . ASP A 1 163 ? -18.742 -8.341 12.937 1.00 87.94 163 ASP A O 1
ATOM 1305 N N . GLU A 1 164 ? -18.675 -6.783 14.539 1.00 89.06 164 GLU A N 1
ATOM 1306 C CA . GLU A 1 164 ? -18.741 -5.649 13.608 1.00 89.06 164 GLU A CA 1
ATOM 1307 C C . GLU A 1 164 ? -17.406 -5.425 12.861 1.00 89.06 164 GLU A C 1
ATOM 1309 O O . GLU A 1 164 ? -17.388 -5.052 11.683 1.00 89.06 164 GLU A O 1
ATOM 1314 N N . ALA A 1 165 ? -16.265 -5.690 13.511 1.00 87.69 165 ALA A N 1
ATOM 1315 C CA . ALA A 1 165 ? -14.957 -5.687 12.852 1.00 87.69 165 ALA A CA 1
ATOM 1316 C C . ALA A 1 165 ? -14.844 -6.809 11.807 1.00 87.69 165 ALA A C 1
ATOM 1318 O O . ALA A 1 165 ? -14.299 -6.580 10.723 1.00 87.69 165 ALA A O 1
ATOM 1319 N N . ASP A 1 166 ? -15.403 -7.987 12.093 1.00 87.25 166 ASP A N 1
ATOM 1320 C CA . ASP A 1 166 ? -15.490 -9.091 11.142 1.00 87.25 166 ASP A CA 1
ATOM 1321 C C . ASP A 1 166 ? -16.330 -8.682 9.927 1.00 87.25 166 ASP A C 1
ATOM 1323 O O . ASP A 1 166 ? -15.868 -8.843 8.801 1.00 87.25 166 ASP A O 1
ATOM 1327 N N . GLU A 1 167 ? -17.475 -8.006 10.105 1.00 88.25 167 GLU A N 1
ATOM 1328 C CA . GLU A 1 167 ? -18.265 -7.482 8.976 1.00 88.25 167 GLU A CA 1
ATOM 1329 C C . GLU A 1 167 ? -17.462 -6.515 8.078 1.00 88.25 167 GLU A C 1
ATOM 1331 O O . GLU A 1 167 ? -17.588 -6.536 6.839 1.00 88.25 167 GLU A O 1
ATOM 1336 N N . VAL A 1 168 ? -16.607 -5.676 8.673 1.00 87.19 168 VAL A N 1
ATOM 1337 C CA . VAL A 1 168 ? -15.697 -4.789 7.934 1.00 87.19 168 VAL A CA 1
ATOM 1338 C C . VAL A 1 168 ? -14.665 -5.600 7.154 1.00 87.19 168 VAL A C 1
ATOM 1340 O O . VAL A 1 168 ? -14.480 -5.351 5.958 1.00 87.19 168 VAL A O 1
ATOM 1343 N N . ILE A 1 169 ? -14.013 -6.572 7.791 1.00 86.25 169 ILE A N 1
ATOM 1344 C CA . ILE A 1 169 ? -13.005 -7.433 7.159 1.00 86.25 169 ILE A CA 1
ATOM 1345 C C . ILE A 1 169 ? -13.627 -8.245 6.025 1.00 86.25 169 ILE A C 1
ATOM 1347 O O . ILE A 1 169 ? -13.094 -8.268 4.915 1.00 86.25 169 ILE A O 1
ATOM 1351 N N . ASP A 1 170 ? -14.808 -8.807 6.246 1.00 85.75 170 ASP A N 1
ATOM 1352 C CA . ASP A 1 170 ? -15.595 -9.510 5.245 1.00 85.75 170 ASP A CA 1
ATOM 1353 C C . ASP A 1 170 ? -15.923 -8.611 4.054 1.00 85.75 170 ASP A C 1
ATOM 1355 O O . ASP A 1 170 ? -15.883 -9.023 2.892 1.00 85.75 170 ASP A O 1
ATOM 1359 N N . THR A 1 171 ? -16.248 -7.350 4.324 1.00 85.44 171 THR A N 1
ATOM 1360 C CA . THR A 1 171 ? -16.540 -6.345 3.302 1.00 85.44 171 THR A CA 1
ATOM 1361 C C . THR A 1 171 ? -15.289 -5.954 2.503 1.00 85.44 171 THR A C 1
ATOM 1363 O O . THR A 1 171 ? -15.403 -5.723 1.290 1.00 85.44 171 THR A O 1
ATOM 1366 N N . ILE A 1 172 ? -14.108 -5.945 3.136 1.00 84.06 172 ILE A N 1
ATOM 1367 C CA . ILE A 1 172 ? -12.799 -5.771 2.484 1.00 84.06 172 ILE A CA 1
ATOM 1368 C C . ILE A 1 172 ? -12.467 -6.991 1.614 1.00 84.06 172 ILE A C 1
ATOM 1370 O O . ILE A 1 172 ? -12.182 -6.819 0.427 1.00 84.06 172 ILE A O 1
ATOM 1374 N N . ASN A 1 173 ? -12.577 -8.205 2.162 1.00 83.06 173 ASN A N 1
ATOM 1375 C CA . ASN A 1 173 ? -12.292 -9.471 1.479 1.00 83.06 173 ASN A CA 1
ATOM 1376 C C . ASN A 1 173 ? -13.219 -9.678 0.265 1.00 83.06 173 ASN A C 1
ATOM 1378 O O . ASN A 1 173 ? -12.774 -10.060 -0.815 1.00 83.06 173 ASN A O 1
ATOM 1382 N N . LYS A 1 174 ? -14.507 -9.323 0.393 1.00 84.12 174 LYS A N 1
ATOM 1383 C CA . LYS A 1 174 ? -15.501 -9.352 -0.703 1.00 84.12 174 LYS A CA 1
ATOM 1384 C C . LYS A 1 174 ? -15.338 -8.196 -1.703 1.00 84.12 174 LYS A C 1
ATOM 1386 O O . LYS A 1 174 ? -16.127 -8.093 -2.642 1.00 84.12 174 LYS A O 1
ATOM 1391 N N . ASN A 1 175 ? -14.356 -7.311 -1.500 1.00 76.94 175 ASN A N 1
ATOM 1392 C CA . ASN A 1 175 ? -14.051 -6.139 -2.323 1.00 76.94 175 ASN A CA 1
ATOM 1393 C C . ASN A 1 175 ? -15.299 -5.311 -2.698 1.00 76.94 175 ASN A C 1
ATOM 1395 O O . ASN A 1 175 ? -15.478 -4.893 -3.848 1.00 76.94 175 ASN A O 1
ATOM 1399 N N . LYS A 1 176 ? -16.204 -5.097 -1.731 1.00 76.25 176 LYS A N 1
ATOM 1400 C CA . LYS A 1 176 ? -17.452 -4.358 -1.970 1.00 76.25 176 LYS A CA 1
ATOM 1401 C C . LYS A 1 176 ? -17.165 -2.882 -2.301 1.00 76.25 176 LYS A C 1
ATOM 1403 O O . LYS A 1 176 ? -16.054 -2.364 -2.144 1.00 76.25 176 LYS A O 1
ATOM 1408 N N . ARG A 1 177 ? -18.194 -2.173 -2.786 1.00 80.56 177 ARG A N 1
ATOM 1409 C CA . ARG A 1 177 ? -18.109 -0.736 -3.103 1.00 80.56 177 ARG A CA 1
ATOM 1410 C C . ARG A 1 177 ? -17.610 0.057 -1.891 1.00 80.56 177 ARG A C 1
ATOM 1412 O O . ARG A 1 177 ? -18.016 -0.208 -0.763 1.00 80.56 177 ARG A O 1
ATOM 1419 N N . ALA A 1 178 ? -16.797 1.083 -2.151 1.00 80.38 178 ALA A N 1
ATOM 1420 C CA . ALA A 1 178 ? -16.224 1.944 -1.113 1.00 80.38 178 ALA A CA 1
ATOM 1421 C C . ALA A 1 178 ? -17.291 2.588 -0.206 1.00 80.38 178 ALA A C 1
ATOM 1423 O O . ALA A 1 178 ? -17.029 2.821 0.967 1.00 80.38 178 ALA A O 1
ATOM 1424 N N . ASP A 1 179 ? -18.494 2.838 -0.729 1.00 84.50 179 ASP A N 1
ATOM 1425 C CA . ASP A 1 179 ? -19.616 3.378 0.047 1.00 84.50 179 ASP A CA 1
ATOM 1426 C C . ASP A 1 179 ? -20.108 2.376 1.104 1.00 84.50 179 ASP A C 1
ATOM 1428 O O . ASP A 1 179 ? -20.284 2.742 2.259 1.00 84.50 179 ASP A O 1
ATOM 1432 N N . THR A 1 180 ? -20.250 1.096 0.739 1.00 86.44 180 THR A N 1
ATOM 1433 C CA . THR A 1 180 ? -20.641 0.018 1.664 1.00 86.44 180 THR A CA 1
ATOM 1434 C C . THR A 1 180 ? -19.573 -0.212 2.729 1.00 86.44 180 THR A C 1
ATOM 1436 O O . THR A 1 180 ? -19.907 -0.357 3.898 1.00 86.44 180 THR A O 1
ATOM 1439 N N . LEU A 1 181 ? -18.295 -0.173 2.339 1.00 87.44 181 LEU A N 1
ATOM 1440 C CA . LEU A 1 181 ? -17.169 -0.284 3.268 1.00 87.44 181 LEU A CA 1
ATOM 1441 C C . LEU A 1 181 ? -17.131 0.882 4.261 1.00 87.44 181 LEU A C 1
ATOM 1443 O O . LEU A 1 181 ? -16.934 0.664 5.447 1.00 87.44 181 LEU A O 1
ATOM 1447 N N . LYS A 1 182 ? -17.369 2.115 3.799 1.00 88.06 182 LYS A N 1
ATOM 1448 C CA . LYS A 1 182 ? -17.479 3.282 4.685 1.00 88.06 182 LYS A CA 1
ATOM 1449 C C . LYS A 1 182 ? -18.646 3.156 5.658 1.00 88.06 182 LYS A C 1
ATOM 1451 O O . LYS A 1 182 ? -18.499 3.578 6.798 1.00 88.06 182 LYS A O 1
ATOM 1456 N N . THR A 1 183 ? -19.788 2.630 5.216 1.00 90.31 183 THR A N 1
ATOM 1457 C CA . THR A 1 183 ? -20.946 2.419 6.093 1.00 90.31 183 THR A CA 1
ATOM 1458 C C . THR A 1 183 ? -20.645 1.374 7.162 1.00 90.31 183 THR A C 1
ATOM 1460 O O . THR A 1 183 ? -20.827 1.688 8.331 1.00 90.31 183 THR A O 1
ATOM 1463 N N . ALA A 1 184 ? -20.109 0.206 6.787 1.00 89.44 184 ALA A N 1
ATOM 1464 C CA . ALA A 1 184 ? -19.696 -0.827 7.744 1.00 89.44 184 ALA A CA 1
ATOM 1465 C C . ALA A 1 184 ? -18.632 -0.295 8.720 1.00 89.44 184 ALA A C 1
ATOM 1467 O O . ALA A 1 184 ? -18.754 -0.436 9.927 1.00 89.44 184 ALA A O 1
ATOM 1468 N N . TYR A 1 185 ? -17.636 0.442 8.216 1.00 92.06 185 TYR A N 1
ATOM 1469 C CA . TYR A 1 185 ? -16.597 1.032 9.062 1.00 92.06 185 TYR A CA 1
ATOM 1470 C C . TYR A 1 185 ? -17.141 2.058 10.063 1.00 92.06 185 TYR A C 1
ATOM 1472 O O . TYR A 1 185 ? -16.700 2.122 11.206 1.00 92.06 185 TYR A O 1
ATOM 1480 N N . LYS A 1 186 ? -18.109 2.879 9.641 1.00 90.75 186 LYS A N 1
ATOM 1481 C CA . LYS A 1 186 ? -18.800 3.807 10.543 1.00 90.75 186 LYS A CA 1
ATOM 1482 C C . LYS A 1 186 ? -19.667 3.071 11.565 1.00 90.75 186 LYS A C 1
ATOM 1484 O O . LYS A 1 186 ? -19.749 3.547 12.691 1.00 90.75 186 LYS A O 1
ATOM 1489 N N . GLY A 1 187 ? -20.286 1.953 11.177 1.00 90.31 187 GLY A N 1
ATOM 1490 C CA . GLY A 1 187 ? -20.985 1.039 12.084 1.00 90.31 187 GLY A CA 1
ATOM 1491 C C . GLY A 1 187 ? -20.053 0.562 13.194 1.00 90.31 187 GLY A C 1
ATOM 1492 O O . GLY A 1 187 ? -20.295 0.868 14.359 1.00 90.31 187 GLY A O 1
ATOM 1493 N N . MET A 1 188 ? -18.909 -0.008 12.809 1.00 93.12 188 MET A N 1
ATOM 1494 C CA . MET A 1 188 ? -17.833 -0.428 13.715 1.00 93.12 188 MET A CA 1
ATOM 1495 C C . MET A 1 188 ? -17.371 0.680 14.658 1.00 93.12 188 MET A C 1
ATOM 1497 O O . MET A 1 188 ? -17.314 0.470 15.865 1.00 93.12 188 MET A O 1
ATOM 1501 N N . LEU A 1 189 ? -17.077 1.877 14.143 1.00 92.38 189 LEU A N 1
ATOM 1502 C CA . LEU A 1 189 ? -16.661 2.999 14.990 1.00 92.38 189 LEU A CA 1
ATOM 1503 C C . LEU A 1 189 ? -17.742 3.428 15.988 1.00 92.38 189 LEU A C 1
ATOM 1505 O O . LEU A 1 189 ? -17.409 3.845 17.093 1.00 92.38 189 LEU A O 1
ATOM 1509 N N . ASN A 1 190 ? -19.017 3.356 15.604 1.00 92.81 190 ASN A N 1
ATOM 1510 C CA . ASN A 1 190 ? -20.127 3.729 16.474 1.00 92.81 190 ASN A CA 1
ATOM 1511 C C . ASN A 1 190 ? -20.353 2.689 17.579 1.00 92.81 190 ASN A C 1
ATOM 1513 O O . ASN A 1 190 ? -20.530 3.063 18.734 1.00 92.81 190 ASN A O 1
ATOM 1517 N N . VAL A 1 191 ? -20.304 1.397 17.238 1.00 92.44 191 VAL A N 1
ATOM 1518 C CA . VAL A 1 191 ? -20.356 0.309 18.228 1.00 92.44 191 VAL A CA 1
ATOM 1519 C C . VAL A 1 191 ? -19.194 0.456 19.204 1.00 92.44 191 VAL A C 1
ATOM 1521 O O . VAL A 1 191 ? -19.426 0.574 20.400 1.00 92.44 191 VAL A O 1
ATOM 1524 N N . LEU A 1 192 ? -17.968 0.593 18.694 1.00 92.81 192 LEU A N 1
ATOM 1525 C CA . LEU A 1 192 ? -16.774 0.771 19.518 1.00 92.81 192 LEU A CA 1
ATOM 1526 C C . LEU A 1 192 ? -16.867 2.002 20.430 1.00 92.81 192 LEU A C 1
ATOM 1528 O O . LEU A 1 192 ? -16.457 1.957 21.582 1.00 92.81 192 LEU A O 1
ATOM 1532 N N . TYR A 1 193 ? -17.408 3.113 19.924 1.00 93.50 193 TYR A N 1
ATOM 1533 C CA . TYR A 1 193 ? -17.621 4.310 20.731 1.00 93.50 193 TYR A CA 1
ATOM 1534 C C . TYR A 1 193 ? -18.574 4.040 21.898 1.00 93.50 193 TYR A C 1
ATOM 1536 O O . TYR A 1 193 ? -18.250 4.411 23.022 1.00 93.50 193 TYR A O 1
ATOM 1544 N N . ASN A 1 194 ? -19.716 3.400 21.643 1.00 93.12 194 ASN A N 1
ATOM 1545 C CA . ASN A 1 194 ? -20.704 3.119 22.682 1.00 93.12 194 ASN A CA 1
ATOM 1546 C C . ASN A 1 194 ? -20.176 2.115 23.710 1.00 93.12 194 ASN A C 1
ATOM 1548 O O . ASN A 1 194 ? -20.334 2.347 24.904 1.00 93.12 194 ASN A O 1
ATOM 1552 N N . GLU A 1 195 ? -19.509 1.051 23.259 1.00 92.75 195 GLU A N 1
ATOM 1553 C CA . GLU A 1 195 ? -18.912 0.058 24.156 1.00 92.75 195 GLU A CA 1
ATOM 1554 C C . GLU A 1 195 ? -17.829 0.685 25.035 1.00 92.75 195 GLU A C 1
ATOM 1556 O O . GLU A 1 195 ? -17.879 0.526 26.249 1.00 92.75 195 GLU A O 1
ATOM 1561 N N . PHE A 1 196 ? -16.939 1.509 24.472 1.00 94.25 196 PHE A N 1
ATOM 1562 C CA . PHE A 1 196 ? -15.947 2.226 25.276 1.00 94.25 196 PHE A CA 1
ATOM 1563 C C . PHE A 1 196 ? -16.571 3.226 26.243 1.00 94.25 196 PHE A C 1
ATOM 1565 O O . PHE A 1 196 ? -16.079 3.359 27.349 1.00 94.25 196 PHE A O 1
ATOM 1572 N N . GLN A 1 197 ? -17.656 3.922 25.890 1.00 93.50 197 GLN A N 1
ATOM 1573 C CA . GLN A 1 197 ? -18.331 4.806 26.852 1.00 93.50 197 GLN A CA 1
ATOM 1574 C C . GLN A 1 197 ? -18.985 4.033 28.001 1.00 93.50 197 GLN A C 1
ATOM 1576 O O . GLN A 1 197 ? -18.969 4.506 29.137 1.00 93.50 197 GLN A O 1
ATOM 1581 N N . ASN A 1 198 ? -19.548 2.859 27.715 1.00 93.12 198 ASN A N 1
ATOM 1582 C CA . ASN A 1 198 ? -20.102 1.990 28.746 1.00 93.12 198 ASN A CA 1
ATOM 1583 C C . ASN A 1 198 ? -18.985 1.444 29.643 1.00 93.12 198 ASN A C 1
ATOM 1585 O O . ASN A 1 198 ? -19.084 1.541 30.859 1.00 93.12 198 ASN A O 1
ATOM 1589 N N . GLU A 1 199 ? -17.899 0.948 29.053 1.00 93.00 199 GLU A N 1
ATOM 1590 C CA . GLU A 1 199 ? -16.734 0.451 29.785 1.00 93.00 199 GLU A CA 1
ATOM 1591 C C . GLU A 1 199 ? -16.053 1.551 30.608 1.00 93.00 199 GLU A C 1
ATOM 1593 O O . GLU A 1 199 ? -15.773 1.336 31.781 1.00 93.00 199 GLU A O 1
ATOM 1598 N N . ASP A 1 200 ? -15.870 2.751 30.052 1.00 93.62 200 ASP A N 1
ATOM 1599 C CA . ASP A 1 200 ? -15.332 3.911 30.772 1.00 93.62 200 ASP A CA 1
ATOM 1600 C C . ASP A 1 200 ? -16.183 4.222 32.015 1.00 93.62 200 ASP A C 1
ATOM 1602 O O . ASP A 1 200 ? -15.643 4.525 33.078 1.00 93.62 200 ASP A O 1
ATOM 1606 N N . LYS A 1 201 ? -17.517 4.135 31.904 1.00 93.62 201 LYS A N 1
ATOM 1607 C CA . LYS A 1 201 ? -18.437 4.352 33.028 1.00 93.62 201 LYS A CA 1
ATOM 1608 C C . LYS A 1 201 ? -18.266 3.283 34.109 1.00 93.62 201 LYS A C 1
ATOM 1610 O O . LYS A 1 201 ? -18.136 3.636 35.276 1.00 93.62 201 LYS A O 1
ATOM 1615 N N . GLU A 1 202 ? -18.220 2.011 33.723 1.00 90.88 202 GLU A N 1
ATOM 1616 C CA . GLU A 1 202 ? -18.005 0.888 34.649 1.00 90.88 202 GLU A CA 1
ATOM 1617 C C . GLU A 1 202 ? -16.633 0.986 35.338 1.00 90.88 202 GLU A C 1
ATOM 1619 O O . GLU A 1 202 ? -16.527 0.819 36.549 1.00 90.88 202 GLU A O 1
ATOM 1624 N N . ILE A 1 203 ? -15.575 1.349 34.605 1.00 90.19 203 ILE A N 1
ATOM 1625 C CA . ILE A 1 203 ? -14.231 1.552 35.166 1.00 90.19 203 ILE A CA 1
ATOM 1626 C C . ILE A 1 203 ? -14.237 2.663 36.224 1.00 90.19 203 ILE A C 1
ATOM 1628 O O . ILE A 1 203 ? -13.619 2.501 37.276 1.00 90.19 203 ILE A O 1
ATOM 1632 N N . ARG A 1 204 ? -14.958 3.768 35.991 1.00 92.06 204 ARG A N 1
ATOM 1633 C CA . ARG A 1 204 ? -15.100 4.853 36.979 1.00 92.06 204 ARG A CA 1
ATOM 1634 C C . ARG A 1 204 ? -15.900 4.432 38.211 1.00 92.06 204 ARG A C 1
ATOM 1636 O O . ARG A 1 204 ? -15.591 4.872 39.317 1.00 92.06 204 ARG A O 1
ATOM 1643 N N . GLU A 1 205 ? -16.907 3.581 38.046 1.00 91.19 205 GLU A N 1
ATOM 1644 C CA . GLU A 1 205 ? -17.644 3.007 39.178 1.00 91.19 205 GLU A CA 1
ATOM 1645 C C . GLU A 1 205 ? -16.722 2.103 40.013 1.00 91.19 205 GLU A C 1
ATOM 1647 O O . GLU A 1 205 ? -16.614 2.288 41.226 1.00 91.19 205 GLU A O 1
ATOM 1652 N N . LEU A 1 206 ? -15.941 1.233 39.369 1.00 88.56 206 LEU A N 1
ATOM 1653 C CA . LEU A 1 206 ? -14.945 0.378 40.027 1.00 88.56 206 LEU A CA 1
ATOM 1654 C C . LEU A 1 206 ? -13.812 1.171 40.706 1.00 88.56 206 LEU A C 1
ATOM 1656 O O . LEU A 1 206 ? -13.322 0.768 41.765 1.00 88.56 206 LEU A O 1
ATOM 1660 N N . GLU A 1 207 ? -13.401 2.302 40.128 1.00 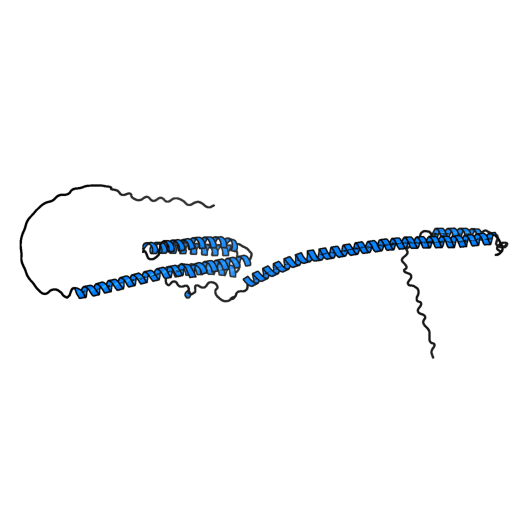90.19 207 GLU A N 1
ATOM 1661 C CA . GLU A 1 207 ? -12.487 3.264 40.758 1.00 90.19 207 GLU A CA 1
ATOM 1662 C C . GLU A 1 207 ? -13.102 3.817 42.055 1.00 90.19 207 GLU A C 1
ATOM 1664 O O . GLU A 1 207 ? -12.462 3.781 43.107 1.00 90.19 207 GLU A O 1
ATOM 1669 N N . SER A 1 208 ? -14.370 4.248 42.016 1.00 88.50 208 SER A N 1
ATOM 1670 C CA . SER A 1 208 ? -15.078 4.772 43.194 1.00 88.50 208 SER A CA 1
ATOM 1671 C C . SER A 1 208 ? -15.255 3.729 44.304 1.00 88.50 208 SER A C 1
ATOM 1673 O O . SER A 1 208 ? -15.211 4.054 45.491 1.00 88.50 208 SER A O 1
ATOM 1675 N N . GLU A 1 209 ? -15.375 2.457 43.923 1.00 87.38 209 GLU A N 1
ATOM 1676 C CA . GLU A 1 209 ? -15.440 1.324 44.841 1.00 87.38 209 GLU A CA 1
ATOM 1677 C C . GLU A 1 209 ? -14.062 0.885 45.358 1.00 87.38 209 GLU A C 1
ATOM 1679 O O . GLU A 1 209 ? -13.990 -0.084 46.111 1.00 87.38 209 GLU A O 1
ATOM 1684 N N . ASN A 1 210 ? -12.964 1.568 45.008 1.00 84.81 210 ASN A N 1
ATOM 1685 C CA . ASN A 1 210 ? -11.579 1.200 45.343 1.00 84.81 210 ASN A CA 1
ATOM 1686 C C . ASN A 1 210 ? -11.157 -0.199 44.840 1.00 84.81 210 ASN A C 1
ATOM 1688 O O . ASN A 1 210 ? -10.313 -0.868 45.455 1.00 84.81 210 ASN A O 1
ATOM 1692 N N . LEU A 1 211 ? -11.746 -0.666 43.735 1.00 83.75 211 LEU A N 1
ATOM 1693 C CA . LEU A 1 211 ? -11.389 -1.932 43.087 1.00 83.75 211 LEU A CA 1
ATOM 1694 C C . LEU A 1 211 ? -10.277 -1.767 42.041 1.00 83.75 211 LEU A C 1
ATOM 1696 O O . LEU A 1 211 ? -9.585 -2.738 41.749 1.00 83.75 211 LEU A O 1
ATOM 1700 N N . ILE A 1 212 ? -10.055 -0.557 41.520 1.00 88.25 212 ILE A N 1
ATOM 1701 C CA . ILE A 1 212 ? -8.986 -0.227 40.560 1.00 88.25 212 ILE A CA 1
ATOM 1702 C C . ILE A 1 212 ? -8.300 1.073 41.004 1.00 88.25 212 ILE A C 1
ATOM 1704 O O . ILE A 1 212 ? -8.914 1.898 41.679 1.00 88.25 212 ILE A O 1
ATOM 1708 N N . GLN A 1 213 ? -7.016 1.251 40.675 1.00 88.62 213 GLN A N 1
ATOM 1709 C CA . GLN A 1 213 ? -6.311 2.511 40.939 1.00 88.62 213 GLN A CA 1
ATOM 1710 C C . GLN A 1 213 ? -6.695 3.587 39.914 1.00 88.62 213 GLN A C 1
ATOM 1712 O O . GLN A 1 213 ? -6.841 3.284 38.733 1.00 88.62 213 GLN A O 1
ATOM 1717 N N . ALA A 1 214 ? -6.774 4.848 40.348 1.00 87.81 214 ALA A N 1
ATOM 1718 C CA . ALA A 1 214 ? -7.091 5.980 39.471 1.00 87.81 214 ALA A CA 1
ATOM 1719 C C . ALA A 1 214 ? -6.163 6.058 38.243 1.00 87.81 214 ALA A C 1
ATOM 1721 O O . ALA A 1 214 ? -6.634 6.215 37.120 1.00 87.81 214 ALA A O 1
ATOM 1722 N N . ASP A 1 215 ? -4.858 5.844 38.440 1.00 89.94 215 ASP A N 1
ATOM 1723 C CA . ASP A 1 215 ? -3.870 5.871 37.355 1.00 89.94 215 ASP A CA 1
ATOM 1724 C C . ASP A 1 215 ? -4.111 4.757 36.313 1.00 89.94 215 ASP A C 1
ATOM 1726 O O . ASP A 1 215 ? -3.992 4.996 35.113 1.00 89.94 215 ASP A O 1
ATOM 1730 N N . GLU A 1 216 ? -4.495 3.550 36.755 1.00 88.50 216 GLU A N 1
ATOM 1731 C CA . GLU A 1 216 ? -4.805 2.413 35.870 1.00 88.50 216 GLU A CA 1
ATOM 1732 C C . GLU A 1 216 ? -6.104 2.660 35.082 1.00 88.50 216 GLU A C 1
ATOM 1734 O O . GLU A 1 216 ? -6.183 2.353 33.890 1.00 88.50 216 GLU A O 1
ATOM 1739 N N . ALA A 1 217 ? -7.110 3.253 35.732 1.00 89.25 217 ALA A N 1
ATOM 1740 C CA . ALA A 1 217 ? -8.362 3.654 35.098 1.00 89.25 217 ALA A CA 1
ATOM 1741 C C . ALA A 1 217 ? -8.133 4.736 34.029 1.00 89.25 217 ALA A C 1
ATOM 1743 O O . ALA A 1 217 ? -8.608 4.610 32.898 1.00 89.25 217 ALA A O 1
ATOM 1744 N N . ASP A 1 218 ? -7.365 5.777 34.358 1.00 91.69 218 ASP A N 1
ATOM 1745 C CA . ASP A 1 218 ? -7.045 6.869 33.439 1.00 91.69 218 ASP A CA 1
ATOM 1746 C C . ASP A 1 218 ? -6.225 6.389 32.231 1.00 91.69 218 ASP A C 1
ATOM 1748 O O . ASP A 1 218 ? -6.502 6.802 31.100 1.00 91.69 218 ASP A O 1
ATOM 1752 N N . GLU A 1 219 ? -5.257 5.488 32.435 1.00 91.56 219 GLU A N 1
ATOM 1753 C CA . GLU A 1 219 ? -4.464 4.903 31.347 1.00 91.56 219 GLU A CA 1
ATOM 1754 C C . GLU A 1 219 ? -5.338 4.085 30.381 1.00 91.56 219 GLU A C 1
ATOM 1756 O O . GLU A 1 219 ? -5.214 4.223 29.157 1.00 91.56 219 GLU A O 1
ATOM 1761 N N . HIS A 1 220 ? -6.264 3.275 30.905 1.00 92.12 220 HIS A N 1
ATOM 1762 C CA . HIS A 1 220 ? -7.173 2.469 30.085 1.00 92.12 220 HIS A CA 1
ATOM 1763 C C . HIS A 1 220 ? -8.144 3.342 29.277 1.00 92.12 220 HIS A C 1
ATOM 1765 O O . HIS A 1 220 ? -8.264 3.184 28.059 1.00 92.12 220 HIS A O 1
ATOM 1771 N N . ILE A 1 221 ? -8.745 4.355 29.908 1.00 92.69 221 ILE A N 1
ATOM 1772 C CA . ILE A 1 221 ? -9.622 5.327 29.231 1.00 92.69 221 ILE A CA 1
ATOM 1773 C C . ILE A 1 221 ? -8.841 6.098 28.151 1.00 92.69 221 ILE A C 1
ATOM 1775 O O . ILE A 1 221 ? -9.333 6.344 27.041 1.00 92.69 221 ILE A O 1
ATOM 1779 N N . GLN A 1 222 ? -7.584 6.460 28.422 1.00 92.75 222 GLN A N 1
ATOM 1780 C CA . GLN A 1 222 ? -6.724 7.086 27.420 1.00 92.75 222 GLN A CA 1
ATOM 1781 C C . GLN A 1 222 ? -6.444 6.139 26.242 1.00 92.75 222 GLN A C 1
ATOM 1783 O O . GLN A 1 222 ? -6.424 6.587 25.086 1.00 92.75 222 GLN A O 1
ATOM 1788 N N . ALA A 1 223 ? -6.283 4.838 26.492 1.00 90.62 223 ALA A N 1
ATOM 1789 C CA . ALA A 1 223 ? -6.120 3.839 25.442 1.00 90.62 223 ALA A CA 1
ATOM 1790 C C . ALA A 1 223 ? -7.345 3.779 24.511 1.00 90.62 223 ALA A C 1
ATOM 1792 O O . ALA A 1 223 ? -7.163 3.762 23.288 1.00 90.62 223 ALA A O 1
ATOM 1793 N N . HIS A 1 224 ? -8.572 3.879 25.037 1.00 93.50 224 HIS A N 1
ATOM 1794 C CA . HIS A 1 224 ? -9.792 3.983 24.220 1.00 93.50 224 HIS A CA 1
ATOM 1795 C C . HIS A 1 224 ? -9.776 5.205 23.293 1.00 93.50 224 HIS A C 1
ATOM 1797 O O . HIS A 1 224 ? -10.132 5.125 22.109 1.00 93.50 224 HIS A O 1
ATOM 1803 N N . VAL A 1 225 ? -9.335 6.364 23.793 1.00 91.50 225 VAL A N 1
ATOM 1804 C CA . VAL A 1 225 ? -9.196 7.584 22.978 1.00 91.50 225 VAL A CA 1
ATOM 1805 C C . VAL A 1 225 ? -8.185 7.370 21.850 1.00 91.50 225 VAL A C 1
ATOM 1807 O O . VAL A 1 225 ? -8.492 7.654 20.688 1.00 91.50 225 VAL A O 1
ATOM 1810 N N . LEU A 1 226 ? -7.004 6.835 22.166 1.00 90.75 226 LEU A N 1
ATOM 1811 C CA . LEU A 1 226 ? -5.946 6.588 21.184 1.00 90.75 226 LEU A CA 1
ATOM 1812 C C . LEU A 1 226 ? -6.371 5.564 20.126 1.00 90.75 226 LEU A C 1
ATOM 1814 O O . LEU A 1 226 ? -6.118 5.764 18.936 1.00 90.75 226 LEU A O 1
ATOM 1818 N N . MET A 1 227 ? -7.056 4.496 20.533 1.00 92.00 227 MET A N 1
ATOM 1819 C CA . MET A 1 227 ? -7.588 3.478 19.630 1.00 92.00 227 MET A CA 1
ATOM 1820 C C . MET A 1 227 ? -8.596 4.079 18.643 1.00 92.00 227 MET A C 1
ATOM 1822 O O . MET A 1 227 ? -8.455 3.899 17.430 1.00 92.00 227 MET A O 1
ATOM 1826 N N . ARG A 1 228 ? -9.551 4.886 19.124 1.00 90.00 228 ARG A N 1
ATOM 1827 C CA . ARG A 1 228 ? -10.514 5.586 18.254 1.00 90.00 228 ARG A CA 1
ATOM 1828 C C . ARG A 1 228 ? -9.833 6.548 17.281 1.00 90.00 228 ARG A C 1
ATOM 1830 O O . ARG A 1 228 ? -10.218 6.608 16.111 1.00 90.00 228 ARG A O 1
ATOM 1837 N N . GLN A 1 229 ? -8.807 7.277 17.724 1.00 88.81 229 GLN A N 1
ATOM 1838 C CA . GLN A 1 229 ? -8.028 8.165 16.851 1.00 88.81 229 GLN A CA 1
ATOM 1839 C C . GLN A 1 229 ? -7.304 7.384 15.748 1.00 88.81 229 GLN A C 1
ATOM 1841 O O . GLN A 1 229 ? -7.368 7.768 14.578 1.00 88.81 229 GLN A O 1
ATOM 1846 N N . ARG A 1 230 ? -6.659 6.261 16.094 1.00 88.00 230 ARG A N 1
ATOM 1847 C CA . ARG A 1 230 ? -5.980 5.388 15.124 1.00 88.00 230 ARG A CA 1
ATOM 1848 C C . ARG A 1 230 ? -6.948 4.837 14.087 1.00 88.00 230 ARG A C 1
ATOM 1850 O O . ARG A 1 230 ? -6.706 4.989 12.892 1.00 88.00 230 ARG A O 1
ATOM 1857 N N . LEU A 1 231 ? -8.081 4.296 14.522 1.00 89.25 231 LEU A N 1
ATOM 1858 C CA . LEU A 1 231 ? -9.107 3.778 13.615 1.00 89.25 231 LEU A CA 1
ATOM 1859 C C . LEU A 1 231 ? -9.696 4.896 12.731 1.00 89.25 231 LEU A C 1
ATOM 1861 O O . LEU A 1 231 ? -9.843 4.743 11.519 1.00 89.25 231 LEU A O 1
ATOM 1865 N N . SER A 1 232 ? -9.900 6.095 13.274 1.00 87.44 232 SER A N 1
ATOM 1866 C CA . SER A 1 232 ? -10.330 7.245 12.464 1.00 87.44 232 SER A CA 1
ATOM 1867 C C . SER A 1 232 ? -9.350 7.563 11.322 1.00 87.44 232 SER A C 1
ATOM 1869 O O . SER A 1 232 ? -9.778 7.880 10.211 1.00 87.44 232 SER A O 1
ATOM 1871 N N . MET A 1 233 ? -8.038 7.408 11.544 1.00 86.19 233 MET A N 1
ATOM 1872 C CA . MET A 1 233 ? -7.027 7.558 10.488 1.00 86.19 233 MET A CA 1
ATOM 1873 C C . MET A 1 233 ? -7.081 6.417 9.460 1.00 86.19 233 MET A C 1
ATOM 1875 O O . MET A 1 233 ? -6.977 6.674 8.256 1.00 86.19 233 MET A O 1
ATOM 1879 N N . VAL A 1 234 ? -7.311 5.176 9.901 1.00 87.94 234 VAL A N 1
ATOM 1880 C CA . VAL A 1 234 ? -7.433 3.992 9.027 1.00 87.94 234 VAL A CA 1
ATOM 1881 C C . VAL A 1 234 ? -8.604 4.117 8.050 1.00 87.94 234 VAL A C 1
ATOM 1883 O O . VAL A 1 234 ? -8.499 3.668 6.905 1.00 87.94 234 VAL A O 1
ATOM 1886 N N . MET A 1 235 ? -9.679 4.816 8.429 1.00 85.94 235 MET A N 1
ATOM 1887 C CA . MET A 1 235 ? -10.795 5.101 7.523 1.00 85.94 235 MET A CA 1
ATOM 1888 C C . MET A 1 235 ? -10.327 5.716 6.197 1.00 85.94 235 MET A C 1
ATOM 1890 O O . MET A 1 235 ? -10.828 5.347 5.132 1.00 85.94 235 MET A O 1
ATOM 1894 N N . SER A 1 236 ? -9.350 6.629 6.241 1.00 82.00 236 SER A N 1
ATOM 1895 C CA . SER A 1 236 ? -8.815 7.286 5.043 1.00 82.00 236 SER A CA 1
ATOM 1896 C C . SER A 1 236 ? -8.163 6.284 4.080 1.00 82.00 236 SER A C 1
ATOM 1898 O O . SER A 1 236 ? -8.375 6.372 2.867 1.00 82.00 236 SER A O 1
ATOM 1900 N N . LEU A 1 237 ? -7.482 5.263 4.611 1.00 81.81 237 LEU A N 1
ATOM 1901 C CA . LEU A 1 237 ? -6.840 4.189 3.850 1.00 81.81 237 LEU A CA 1
ATOM 1902 C C . LEU A 1 237 ? -7.873 3.266 3.190 1.00 81.81 237 LEU A C 1
ATOM 1904 O O . LEU A 1 237 ? -7.712 2.884 2.030 1.00 81.81 237 LEU A O 1
ATOM 1908 N N . LEU A 1 238 ? -8.989 2.988 3.871 1.00 79.81 238 LEU A N 1
ATOM 1909 C CA . LEU A 1 238 ? -10.091 2.180 3.330 1.00 79.81 238 LEU A CA 1
ATOM 1910 C C . LEU A 1 238 ? -10.811 2.847 2.152 1.00 79.81 238 LEU A C 1
ATOM 1912 O O . LEU A 1 238 ? -11.395 2.165 1.306 1.00 79.81 238 LEU A O 1
ATOM 1916 N N . THR A 1 239 ? -10.750 4.178 2.049 1.00 76.19 239 THR A N 1
ATOM 1917 C CA . THR A 1 239 ? -11.321 4.900 0.901 1.00 76.19 239 THR A CA 1
ATOM 1918 C C . THR A 1 239 ? -10.509 4.747 -0.387 1.00 76.19 239 THR A C 1
ATOM 1920 O O . THR A 1 239 ? -11.020 5.056 -1.469 1.00 76.19 239 THR A O 1
ATOM 1923 N N . SER A 1 240 ? -9.275 4.236 -0.294 1.00 77.31 240 SER A N 1
ATOM 1924 C CA . SER A 1 240 ? -8.426 3.958 -1.449 1.00 77.31 240 SER A CA 1
ATOM 1925 C C . SER A 1 240 ? -9.062 2.911 -2.370 1.00 77.31 240 SER A C 1
ATOM 1927 O O . SER A 1 240 ? -9.789 2.006 -1.946 1.00 77.31 240 SER A O 1
ATOM 1929 N N . LYS A 1 241 ? -8.788 3.031 -3.672 1.00 72.06 241 LYS A N 1
ATOM 1930 C CA . LYS A 1 241 ? -9.146 2.014 -4.676 1.00 72.06 241 LYS A CA 1
ATOM 1931 C C . LYS A 1 241 ? -8.107 0.890 -4.764 1.00 72.06 241 LYS A C 1
ATOM 1933 O O . LYS A 1 241 ? -8.392 -0.124 -5.391 1.00 72.06 241 LYS A O 1
ATOM 1938 N N . ASP A 1 242 ? -6.923 1.077 -4.180 1.00 79.88 242 ASP A N 1
ATOM 1939 C CA . ASP A 1 242 ? -5.838 0.096 -4.219 1.00 79.88 242 ASP A CA 1
ATOM 1940 C C . ASP A 1 242 ? -6.067 -1.007 -3.181 1.00 79.88 242 ASP A C 1
ATOM 1942 O O . ASP A 1 242 ? -6.219 -0.737 -1.988 1.00 79.88 242 ASP A O 1
ATOM 1946 N N . ILE A 1 243 ? -6.073 -2.256 -3.648 1.00 77.00 243 ILE A N 1
ATOM 1947 C CA . ILE A 1 243 ? -6.286 -3.445 -2.813 1.00 77.00 243 ILE A CA 1
ATOM 1948 C C . ILE A 1 243 ? -5.183 -3.544 -1.759 1.00 77.00 243 ILE A C 1
ATOM 1950 O O . ILE A 1 243 ? -5.488 -3.786 -0.599 1.00 77.00 243 ILE A O 1
ATOM 1954 N N . ALA A 1 244 ? -3.931 -3.241 -2.119 1.00 75.62 244 ALA A N 1
ATOM 1955 C CA . ALA A 1 244 ? -2.821 -3.285 -1.170 1.00 75.62 244 ALA A CA 1
ATOM 1956 C C . ALA A 1 244 ? -3.021 -2.298 -0.004 1.00 75.62 244 ALA A C 1
ATOM 1958 O O . ALA A 1 244 ? -2.787 -2.649 1.147 1.00 75.62 244 ALA A O 1
ATOM 1959 N N . THR A 1 245 ? -3.537 -1.091 -0.272 1.00 79.31 245 THR A N 1
ATOM 1960 C CA . THR A 1 245 ? -3.872 -0.131 0.796 1.00 79.31 245 THR A CA 1
ATOM 1961 C C . THR A 1 245 ? -4.984 -0.657 1.712 1.00 79.31 245 THR A C 1
ATOM 1963 O O . THR A 1 245 ? -4.925 -0.460 2.923 1.00 79.31 245 THR A O 1
ATOM 1966 N N . ARG A 1 246 ? -5.985 -1.355 1.160 1.00 80.38 246 ARG A N 1
ATOM 1967 C CA . ARG A 1 246 ? -7.069 -1.960 1.952 1.00 80.38 246 ARG A CA 1
ATOM 1968 C C . ARG A 1 246 ? -6.594 -3.148 2.782 1.00 80.38 246 ARG A C 1
ATOM 1970 O O . ARG A 1 246 ? -7.060 -3.300 3.902 1.00 80.38 246 ARG A O 1
ATOM 1977 N N . THR A 1 247 ? -5.652 -3.941 2.277 1.00 80.06 247 THR A N 1
ATOM 1978 C CA . THR A 1 247 ? -5.010 -5.022 3.039 1.00 80.06 247 THR A CA 1
ATOM 1979 C C . THR A 1 247 ? -4.212 -4.469 4.217 1.00 80.06 247 THR A C 1
ATOM 1981 O O . THR A 1 247 ? -4.307 -4.994 5.321 1.00 80.06 247 THR A O 1
ATOM 1984 N N . VAL A 1 248 ? -3.484 -3.364 4.023 1.00 79.81 248 VAL A N 1
ATOM 1985 C CA . VAL A 1 248 ? -2.798 -2.669 5.126 1.00 79.81 248 VAL A CA 1
ATOM 1986 C C . VAL A 1 248 ? -3.805 -2.158 6.157 1.00 79.81 248 VAL A C 1
ATOM 1988 O O . VAL A 1 248 ? -3.623 -2.376 7.348 1.00 79.81 248 VAL A O 1
ATOM 1991 N N . ALA A 1 249 ? -4.901 -1.541 5.710 1.00 83.81 249 ALA A N 1
ATOM 1992 C CA . ALA A 1 249 ? -5.957 -1.075 6.605 1.00 83.81 249 ALA A CA 1
ATOM 1993 C C . ALA A 1 249 ? -6.631 -2.223 7.381 1.00 83.81 249 ALA A C 1
ATOM 1995 O O . ALA A 1 249 ? -6.863 -2.086 8.576 1.00 83.81 249 ALA A O 1
ATOM 1996 N N . LYS A 1 250 ? -6.895 -3.362 6.725 1.00 85.00 250 LYS A N 1
ATOM 1997 C CA . LYS A 1 250 ? -7.387 -4.598 7.356 1.00 85.00 250 LYS A CA 1
ATOM 1998 C C . LYS A 1 250 ? -6.449 -5.046 8.480 1.00 85.00 250 LYS A C 1
ATOM 2000 O O . LYS A 1 250 ? -6.903 -5.241 9.601 1.00 85.00 250 LYS A O 1
ATOM 2005 N N . ARG A 1 251 ? -5.147 -5.153 8.199 1.00 81.81 251 ARG A N 1
ATOM 2006 C CA . ARG A 1 251 ? -4.136 -5.548 9.194 1.00 81.81 251 ARG A CA 1
ATOM 2007 C C . ARG A 1 251 ? -4.065 -4.584 10.372 1.00 81.81 251 ARG A C 1
ATOM 2009 O O . ARG A 1 251 ? -3.949 -5.032 11.504 1.00 81.81 251 ARG A O 1
ATOM 2016 N N . GLU A 1 252 ? -4.173 -3.284 10.115 1.00 84.69 252 GLU A N 1
ATOM 2017 C CA . GLU A 1 252 ? -4.163 -2.281 11.182 1.00 84.69 252 GLU A CA 1
ATOM 2018 C C . GLU A 1 252 ? -5.397 -2.404 12.089 1.00 84.69 252 GLU A C 1
ATOM 2020 O O . GLU A 1 252 ? -5.270 -2.293 13.304 1.00 84.69 252 GLU A O 1
ATOM 2025 N N . ILE A 1 253 ? -6.580 -2.695 11.532 1.00 87.12 253 ILE A N 1
ATOM 2026 C CA . ILE A 1 253 ? -7.792 -2.958 12.330 1.00 87.12 253 ILE A CA 1
ATOM 2027 C C . ILE A 1 253 ? -7.569 -4.167 13.242 1.00 87.12 253 ILE A C 1
ATOM 2029 O O . ILE A 1 253 ? -7.796 -4.061 14.445 1.00 87.12 253 ILE A O 1
ATOM 2033 N N . ILE A 1 254 ? -7.071 -5.279 12.689 1.00 85.38 254 ILE A N 1
ATOM 2034 C CA . ILE A 1 254 ? -6.781 -6.501 13.455 1.00 85.38 254 ILE A CA 1
ATOM 2035 C C . ILE A 1 254 ? -5.791 -6.198 14.585 1.00 85.38 254 ILE A C 1
ATOM 2037 O O . ILE A 1 254 ? -6.078 -6.471 15.746 1.00 85.38 254 ILE A O 1
ATOM 2041 N N . ALA A 1 255 ? -4.661 -5.564 14.265 1.00 84.56 255 ALA A N 1
ATOM 2042 C CA . ALA A 1 255 ? -3.597 -5.292 15.225 1.00 84.56 255 ALA A CA 1
ATOM 2043 C C . ALA A 1 255 ? -4.045 -4.374 16.372 1.00 84.56 255 ALA A C 1
ATOM 2045 O O . ALA A 1 255 ? -3.641 -4.570 17.519 1.00 84.56 255 ALA A O 1
ATOM 2046 N N . VAL A 1 256 ? -4.880 -3.373 16.079 1.00 85.50 256 VAL A N 1
ATOM 2047 C CA . VAL A 1 256 ? -5.400 -2.452 17.096 1.00 85.50 256 VAL A CA 1
ATOM 2048 C C . VAL A 1 256 ? -6.361 -3.173 18.048 1.00 85.50 256 VAL A C 1
ATOM 2050 O O . VAL A 1 256 ? -6.241 -3.004 19.261 1.00 85.50 256 VAL A O 1
ATOM 2053 N N . PHE A 1 257 ? -7.258 -4.009 17.520 1.00 86.19 257 PHE A N 1
ATOM 2054 C CA . PHE A 1 257 ? -8.205 -4.788 18.325 1.00 86.19 257 PHE A CA 1
ATOM 2055 C C . PHE A 1 257 ? -7.498 -5.859 19.158 1.00 86.19 257 PHE A C 1
ATOM 2057 O O . PHE A 1 257 ? -7.694 -5.924 20.369 1.00 86.19 257 PHE A O 1
ATOM 2064 N N . GLU A 1 258 ? -6.634 -6.669 18.541 1.00 82.12 258 GLU A N 1
ATOM 2065 C CA . GLU A 1 258 ? -5.870 -7.690 19.260 1.00 82.12 258 GLU A CA 1
ATOM 2066 C C . GLU A 1 258 ? -4.972 -7.064 20.323 1.00 82.12 258 GLU A C 1
ATOM 2068 O O . GLU A 1 258 ? -4.930 -7.555 21.448 1.00 82.12 258 GLU A O 1
ATOM 2073 N N . GLY A 1 259 ? -4.284 -5.967 19.998 1.00 82.88 259 GLY A N 1
ATOM 2074 C CA . GLY A 1 259 ? -3.388 -5.281 20.919 1.00 82.88 259 GLY A CA 1
ATOM 2075 C C . GLY A 1 259 ? -4.105 -4.824 22.183 1.00 82.88 259 GLY A C 1
ATOM 2076 O O . GLY A 1 259 ? -3.683 -5.186 23.276 1.00 82.88 259 GLY A O 1
ATOM 2077 N N . HIS A 1 260 ? -5.200 -4.076 22.050 1.00 87.75 260 HIS A N 1
ATOM 2078 C CA . HIS A 1 260 ? -5.939 -3.563 23.202 1.00 87.75 260 HIS A CA 1
ATOM 2079 C C . HIS A 1 260 ? -6.620 -4.692 23.984 1.00 87.75 260 HIS A C 1
ATOM 2081 O O . HIS A 1 260 ? -6.322 -4.888 25.161 1.00 87.75 260 HIS A O 1
ATOM 2087 N N . PHE A 1 261 ? -7.410 -5.528 23.309 1.00 86.75 261 PHE A N 1
ATOM 2088 C CA . PHE A 1 261 ? -8.207 -6.548 23.977 1.00 86.75 261 PHE A CA 1
ATOM 2089 C C . PHE A 1 261 ? -7.347 -7.645 24.616 1.00 86.75 261 PHE A C 1
ATOM 2091 O O . PHE A 1 261 ? -7.625 -8.071 25.735 1.00 86.75 261 PHE A O 1
ATOM 2098 N N . SER A 1 262 ? -6.285 -8.126 23.967 1.00 83.31 262 SER A N 1
ATOM 2099 C CA . SER A 1 262 ? -5.466 -9.200 24.555 1.00 83.31 262 SER A CA 1
ATOM 2100 C C . SER A 1 262 ? -4.566 -8.733 25.703 1.00 83.31 262 SER A C 1
ATOM 2102 O O . SER A 1 262 ? -4.098 -9.570 26.481 1.00 83.31 262 SER A O 1
ATOM 2104 N N . THR A 1 263 ? -4.325 -7.422 25.827 1.00 85.62 263 THR A N 1
ATOM 2105 C CA . THR A 1 263 ? -3.396 -6.872 26.820 1.00 85.62 263 THR A CA 1
ATOM 2106 C C . THR A 1 263 ? -4.098 -6.043 27.887 1.00 85.62 263 THR A C 1
ATOM 2108 O O . THR A 1 263 ? -4.078 -6.461 29.041 1.00 85.62 263 THR A O 1
ATOM 2111 N N . MET A 1 264 ? -4.726 -4.924 27.525 1.00 85.69 264 MET A N 1
ATOM 2112 C CA . MET A 1 264 ? -5.267 -3.933 28.459 1.00 85.69 264 MET A CA 1
ATOM 2113 C C . MET A 1 264 ? -6.487 -4.492 29.193 1.00 85.69 264 MET A C 1
ATOM 2115 O O . MET A 1 264 ? -6.445 -4.636 30.409 1.00 85.69 264 MET A O 1
ATOM 2119 N N . ASP A 1 265 ? -7.501 -4.968 28.471 1.00 88.19 265 ASP A N 1
ATOM 2120 C CA . ASP A 1 265 ? -8.717 -5.543 29.071 1.00 88.19 265 ASP A CA 1
ATOM 2121 C C . ASP A 1 265 ? -8.407 -6.770 29.930 1.00 88.19 265 ASP A C 1
ATOM 2123 O O . ASP A 1 265 ? -9.024 -7.023 30.962 1.00 88.19 265 ASP A O 1
ATOM 2127 N N . MET A 1 266 ? -7.415 -7.556 29.508 1.00 87.38 266 MET A N 1
ATOM 2128 C CA . MET A 1 266 ? -6.972 -8.725 30.256 1.00 87.38 266 MET A CA 1
ATOM 2129 C C . MET A 1 266 ? -6.233 -8.331 31.542 1.00 87.38 266 MET A C 1
ATOM 2131 O O . MET A 1 266 ? -6.311 -9.047 32.541 1.00 87.38 266 MET A O 1
ATOM 2135 N N . GLN A 1 267 ? -5.493 -7.220 31.534 1.00 87.50 267 GLN A N 1
ATOM 2136 C CA . GLN A 1 267 ? -4.858 -6.667 32.732 1.00 87.50 267 GLN A CA 1
ATOM 2137 C C . GLN A 1 267 ? -5.902 -6.082 33.682 1.00 87.50 267 GLN A C 1
ATOM 2139 O O . GLN A 1 267 ? -5.885 -6.428 34.863 1.00 87.50 267 GLN A O 1
ATOM 2144 N N . LEU A 1 268 ? -6.851 -5.310 33.151 1.00 87.88 268 LEU A N 1
ATOM 2145 C CA . LEU A 1 268 ? -7.995 -4.772 33.880 1.00 87.88 268 LEU A CA 1
ATOM 2146 C C . LEU A 1 268 ? -8.771 -5.889 34.590 1.00 87.88 268 LEU A C 1
ATOM 2148 O O . LEU A 1 268 ? -8.945 -5.868 35.809 1.00 87.88 268 LEU A O 1
ATOM 2152 N N . ALA A 1 269 ? -9.141 -6.940 33.856 1.00 87.94 269 ALA A N 1
ATOM 2153 C CA . ALA A 1 269 ? -9.852 -8.080 34.421 1.00 87.94 269 ALA A CA 1
ATOM 2154 C C . ALA A 1 269 ? -9.061 -8.782 35.533 1.00 87.94 269 ALA A C 1
ATOM 2156 O O . ALA A 1 269 ? -9.620 -9.147 36.568 1.00 87.94 269 ALA A O 1
ATOM 2157 N N . LYS A 1 270 ? -7.744 -8.953 35.360 1.00 87.94 270 LYS A N 1
ATOM 2158 C CA . LYS A 1 270 ? -6.880 -9.536 36.399 1.00 87.94 270 LYS A CA 1
ATOM 2159 C C . LYS A 1 270 ? -6.815 -8.669 37.654 1.00 87.94 270 LYS A C 1
ATOM 2161 O O . LYS A 1 270 ? -6.801 -9.231 38.749 1.00 87.94 270 LYS A O 1
ATOM 2166 N N . ALA A 1 271 ? -6.759 -7.346 37.509 1.00 86.31 271 ALA A N 1
ATOM 2167 C CA . ALA A 1 271 ? -6.745 -6.418 38.636 1.00 86.31 271 ALA A CA 1
ATOM 2168 C C . ALA A 1 271 ? -8.044 -6.523 39.449 1.00 86.31 271 ALA A C 1
ATOM 2170 O O . ALA A 1 271 ? -7.990 -6.718 40.666 1.00 86.31 271 ALA A O 1
ATOM 2171 N N . ILE A 1 272 ? -9.190 -6.528 38.761 1.00 87.06 272 ILE A N 1
ATOM 2172 C CA . ILE A 1 272 ? -10.519 -6.676 39.369 1.00 87.06 272 ILE A CA 1
ATOM 2173 C C . ILE A 1 272 ? -10.634 -8.014 40.112 1.00 87.06 272 ILE A C 1
ATOM 2175 O O . ILE A 1 272 ? -10.930 -8.035 41.307 1.00 87.06 272 ILE A O 1
ATOM 2179 N N . HIS A 1 273 ? -10.332 -9.138 39.449 1.00 88.12 273 HIS A N 1
ATOM 2180 C CA . HIS A 1 273 ? -10.423 -10.472 40.068 1.00 88.12 273 HIS A CA 1
ATOM 2181 C C . HIS A 1 273 ? -9.523 -10.612 41.296 1.00 88.12 273 HIS A C 1
ATOM 2183 O O . HIS A 1 273 ? -9.915 -11.229 42.286 1.00 88.12 273 HIS A O 1
ATOM 2189 N N . LYS A 1 274 ? -8.316 -10.035 41.253 1.00 87.62 274 LYS A N 1
ATOM 2190 C CA . LYS A 1 274 ? -7.403 -10.034 42.400 1.00 87.62 274 LYS A CA 1
ATOM 2191 C C . LYS A 1 274 ? -8.021 -9.299 43.590 1.00 87.62 274 LYS A C 1
ATOM 2193 O O . LYS A 1 274 ? -8.017 -9.827 44.694 1.00 87.62 274 LYS A O 1
ATOM 2198 N N . LYS A 1 275 ? -8.585 -8.115 43.356 1.00 85.94 275 LYS A N 1
ATOM 2199 C CA . LYS A 1 275 ? -9.176 -7.273 44.402 1.00 85.94 275 LYS A CA 1
ATOM 2200 C C . LYS A 1 275 ? -10.439 -7.869 45.014 1.00 85.94 275 LYS A C 1
ATOM 2202 O O . LYS A 1 275 ? -10.611 -7.773 46.225 1.00 85.94 275 LYS A O 1
ATOM 2207 N N . ILE A 1 276 ? -11.278 -8.522 44.211 1.00 84.44 276 ILE A N 1
ATOM 2208 C CA . ILE A 1 276 ? -12.446 -9.263 44.712 1.00 84.44 276 ILE A CA 1
ATOM 2209 C C . ILE A 1 276 ? -11.991 -10.394 45.639 1.00 84.44 276 ILE A C 1
ATOM 2211 O O . ILE A 1 276 ? -12.463 -10.490 46.767 1.00 84.44 276 ILE A O 1
ATOM 2215 N N . LYS A 1 277 ? -11.012 -11.195 45.205 1.00 87.12 277 LYS A N 1
ATOM 2216 C CA . LYS A 1 277 ? -10.486 -12.305 46.007 1.00 87.12 277 LYS A CA 1
ATOM 2217 C C . LYS A 1 277 ? -9.836 -11.842 47.314 1.00 87.12 277 LYS A C 1
ATOM 2219 O O . LYS A 1 277 ? -9.996 -12.498 48.339 1.00 87.12 277 LYS A O 1
ATOM 2224 N N . ASP A 1 278 ? -9.091 -10.739 47.275 1.00 86.12 278 ASP A N 1
ATOM 2225 C CA . ASP A 1 278 ? -8.461 -10.174 48.471 1.00 86.12 278 ASP A CA 1
ATOM 2226 C C . ASP A 1 278 ? -9.536 -9.735 49.491 1.00 86.12 278 ASP A C 1
ATOM 2228 O O . ASP A 1 278 ? -9.404 -10.040 50.673 1.00 86.12 278 ASP A O 1
ATOM 2232 N N . ARG A 1 279 ? -10.651 -9.137 49.038 1.00 81.44 279 ARG A N 1
ATOM 2233 C CA . ARG A 1 279 ? -11.795 -8.794 49.908 1.00 81.44 279 ARG A CA 1
ATOM 2234 C C . ARG A 1 279 ? -12.503 -10.013 50.487 1.00 81.44 279 ARG A C 1
ATOM 2236 O O . ARG A 1 279 ? -12.836 -10.009 51.665 1.00 81.44 279 ARG A O 1
ATOM 2243 N N . GLU A 1 280 ? -12.738 -11.048 49.683 1.00 82.94 280 GLU A N 1
ATOM 2244 C CA . GLU A 1 280 ? -13.351 -12.295 50.167 1.00 82.94 280 GLU A CA 1
ATOM 2245 C C . GLU A 1 280 ? -12.503 -12.932 51.278 1.00 82.94 280 GLU A C 1
ATOM 2247 O O . GLU A 1 280 ? -13.035 -13.352 52.301 1.00 82.94 280 GLU A O 1
ATOM 2252 N N . LEU A 1 281 ? -11.173 -12.927 51.127 1.00 80.50 281 LEU A N 1
ATOM 2253 C CA . LEU A 1 281 ? -10.249 -13.415 52.154 1.00 80.50 281 LEU A CA 1
ATOM 2254 C C . LEU A 1 281 ? -10.251 -12.552 53.422 1.00 80.50 281 LEU A C 1
ATOM 2256 O O . LEU A 1 281 ? -10.112 -13.093 54.517 1.00 80.50 281 LEU A O 1
ATOM 2260 N N . GLU A 1 282 ? -10.376 -11.230 53.297 1.00 79.56 282 GLU A N 1
ATOM 2261 C CA . GLU A 1 282 ? -10.500 -10.329 54.451 1.00 79.56 282 GLU A CA 1
ATOM 2262 C C . GLU A 1 282 ? -11.784 -10.607 55.241 1.00 79.56 282 GLU A C 1
ATOM 2264 O O . GLU A 1 282 ? -11.729 -10.700 56.466 1.00 79.56 282 GLU A O 1
ATOM 2269 N N . VAL A 1 283 ? -12.909 -10.820 54.552 1.00 79.50 283 VAL A N 1
ATOM 2270 C CA . VAL A 1 283 ? -14.193 -11.167 55.182 1.00 79.50 283 VAL A CA 1
ATOM 2271 C C . VAL A 1 283 ? -14.132 -12.545 55.848 1.00 79.50 283 VAL A C 1
ATOM 2273 O O . VAL A 1 283 ? -14.506 -12.673 57.010 1.00 79.50 283 VAL A O 1
ATOM 2276 N N . ASP A 1 284 ? -13.598 -13.561 55.163 1.00 76.88 284 ASP A N 1
ATOM 2277 C CA . ASP A 1 284 ? -13.448 -14.914 55.720 1.00 76.88 284 ASP A CA 1
ATOM 2278 C C . ASP A 1 284 ? -12.521 -14.948 56.947 1.00 76.88 284 ASP A C 1
ATOM 2280 O O . ASP A 1 284 ? -12.704 -15.768 57.848 1.00 76.88 284 ASP A O 1
ATOM 2284 N N . ASN A 1 285 ? -11.499 -14.089 56.984 1.00 76.56 285 ASN A N 1
ATOM 2285 C CA . ASN A 1 285 ? -10.609 -13.972 58.138 1.00 76.56 285 ASN A CA 1
ATOM 2286 C C . ASN A 1 285 ? -11.253 -13.184 59.286 1.00 76.56 285 ASN A C 1
ATOM 2288 O O . ASN A 1 285 ? -11.021 -13.534 60.438 1.00 76.56 285 ASN A O 1
ATOM 2292 N N . ALA A 1 286 ? -12.058 -12.158 58.992 1.00 72.38 286 ALA A N 1
ATOM 2293 C CA . ALA A 1 286 ? -12.805 -11.416 60.006 1.00 72.38 286 ALA A CA 1
ATOM 2294 C C . ALA A 1 286 ? -13.845 -12.308 60.704 1.00 72.38 286 ALA A C 1
ATOM 2296 O O . ALA A 1 286 ? -13.896 -12.325 61.927 1.00 72.38 286 ALA A O 1
ATOM 2297 N N . LEU A 1 287 ? -14.577 -13.128 59.943 1.00 72.94 287 LEU A N 1
ATOM 2298 C CA . LEU A 1 287 ? -15.550 -14.080 60.494 1.00 72.94 287 LEU A CA 1
ATOM 2299 C C . LEU A 1 287 ? -14.898 -15.118 61.421 1.00 72.94 287 LEU A C 1
ATOM 2301 O O . LEU A 1 287 ? -15.448 -15.452 62.461 1.00 72.94 287 LEU A O 1
ATOM 2305 N N . LYS A 1 288 ? -13.691 -15.593 61.090 1.00 73.88 288 LYS A N 1
ATOM 2306 C CA . LYS A 1 288 ? -12.950 -16.524 61.960 1.00 73.88 288 LYS A CA 1
ATOM 2307 C C . LYS A 1 288 ? -12.434 -15.879 63.245 1.00 73.88 288 LYS A C 1
ATOM 2309 O O . LYS A 1 288 ? -12.274 -16.581 64.232 1.00 73.88 288 LYS A O 1
ATOM 2314 N N . LEU A 1 289 ? -12.135 -14.581 63.220 1.00 69.69 289 LEU A N 1
ATOM 2315 C CA . LEU A 1 289 ? -11.714 -13.840 64.411 1.00 69.69 289 LEU A CA 1
ATOM 2316 C C . LEU A 1 289 ? -12.894 -13.561 65.351 1.00 69.69 289 LEU A C 1
ATOM 2318 O O . LEU A 1 289 ? -12.688 -13.534 66.558 1.00 69.69 289 LEU A O 1
ATOM 2322 N N . GLU A 1 290 ? -14.104 -13.381 64.815 1.00 68.81 290 GLU A N 1
ATOM 2323 C CA . GLU A 1 290 ? -15.332 -13.278 65.617 1.00 68.81 290 GLU A CA 1
ATOM 2324 C C . GLU A 1 290 ? -15.676 -14.625 66.279 1.00 68.81 290 GLU A C 1
ATOM 2326 O O . GLU A 1 290 ? -15.906 -14.658 67.486 1.00 68.81 290 GLU A O 1
ATOM 2331 N N . ASP A 1 291 ? -15.580 -15.743 65.545 1.00 62.22 291 ASP A N 1
ATOM 2332 C CA . ASP A 1 291 ? -15.787 -17.092 66.105 1.00 62.22 291 ASP A CA 1
ATOM 2333 C C . ASP A 1 291 ? -14.744 -17.454 67.194 1.00 62.22 291 ASP A C 1
ATOM 2335 O O . ASP A 1 291 ? -15.059 -18.165 68.144 1.00 62.22 291 ASP A O 1
ATOM 2339 N N . GLU A 1 292 ? -13.497 -16.970 67.088 1.00 60.84 292 GLU A N 1
ATOM 2340 C CA . GLU A 1 292 ? -12.450 -17.193 68.105 1.00 60.84 292 GLU A CA 1
ATOM 2341 C C . GLU A 1 292 ? -12.595 -16.283 69.345 1.00 60.84 292 GLU A C 1
ATOM 2343 O O . GLU A 1 292 ? -12.070 -16.630 70.402 1.00 60.84 292 GLU A O 1
ATOM 2348 N N . GLN A 1 293 ? -13.305 -15.148 69.252 1.00 56.50 293 GLN A N 1
ATOM 2349 C CA . GLN A 1 293 ? -13.585 -14.267 70.399 1.00 56.50 293 GLN A CA 1
ATOM 2350 C C . GLN A 1 293 ? -14.807 -14.718 71.212 1.00 56.50 293 GLN A C 1
ATOM 2352 O O . GLN A 1 293 ? -14.785 -14.591 72.434 1.00 56.50 293 GLN A O 1
ATOM 2357 N N . GLU A 1 294 ? -15.830 -15.308 70.583 1.00 54.12 294 GLU A N 1
ATOM 2358 C CA . GLU A 1 294 ? -16.987 -15.861 71.312 1.00 54.12 294 GLU A CA 1
ATOM 2359 C C . GLU A 1 294 ? -16.624 -17.093 72.172 1.00 54.12 294 GLU A C 1
ATOM 2361 O O . GLU A 1 294 ? -17.264 -17.336 73.194 1.00 54.12 294 GLU A O 1
ATOM 2366 N N . ASP A 1 295 ? -15.559 -17.828 71.829 1.00 53.94 295 ASP A N 1
ATOM 2367 C CA . ASP A 1 295 ? -15.069 -18.978 72.609 1.00 53.94 295 ASP A CA 1
ATOM 2368 C C . ASP A 1 295 ? -14.163 -18.583 73.809 1.00 53.94 295 ASP A C 1
ATOM 2370 O O . ASP A 1 295 ? -13.899 -19.424 74.680 1.00 53.94 295 ASP A O 1
ATOM 2374 N N . GLU A 1 296 ? -13.673 -17.334 73.887 1.00 51.91 296 GLU A N 1
ATOM 2375 C CA . GLU A 1 296 ? -12.875 -16.833 75.028 1.00 51.91 296 GLU A CA 1
ATOM 2376 C C . GLU A 1 296 ? -13.718 -16.126 76.111 1.00 51.91 296 GLU A C 1
ATOM 2378 O O . GLU A 1 296 ? -13.288 -16.106 77.264 1.00 51.91 296 GLU A O 1
ATOM 2383 N N . ASP A 1 297 ? -14.938 -15.664 75.805 1.00 50.25 297 ASP A N 1
ATOM 2384 C CA . ASP A 1 297 ? -15.849 -15.025 76.778 1.00 50.25 297 ASP A CA 1
ATOM 2385 C C . ASP A 1 297 ? -16.713 -16.029 77.591 1.00 50.25 297 ASP A C 1
ATOM 2387 O O . ASP A 1 297 ? -17.421 -15.637 78.517 1.00 50.25 297 ASP A O 1
ATOM 2391 N N . GLU A 1 298 ? -16.633 -17.344 77.329 1.00 50.47 298 GLU A N 1
ATOM 2392 C CA . GLU A 1 298 ? -17.320 -18.397 78.118 1.00 50.47 298 GLU A CA 1
ATOM 2393 C C . GLU A 1 298 ? -16.473 -18.979 79.276 1.00 50.47 298 GLU A C 1
ATOM 2395 O O . GLU A 1 298 ? -16.775 -20.045 79.829 1.00 50.47 298 GLU A O 1
ATOM 2400 N N . LYS A 1 299 ? -15.397 -18.294 79.684 1.00 49.00 299 LYS A N 1
ATOM 2401 C CA . LYS A 1 299 ? -14.621 -18.647 80.884 1.00 49.00 299 LYS A CA 1
ATOM 2402 C C . LYS A 1 299 ? -14.169 -17.410 81.645 1.00 49.00 299 LYS A C 1
ATOM 2404 O O . LYS A 1 299 ? -12.992 -17.089 81.596 1.00 49.00 299 LYS A O 1
ATOM 2409 N N . ASP A 1 300 ? -15.088 -16.763 82.345 1.00 49.25 300 ASP A N 1
ATOM 2410 C CA . ASP A 1 300 ? -14.846 -16.158 83.662 1.00 49.25 300 ASP A CA 1
ATOM 2411 C C . ASP A 1 300 ? -16.168 -15.547 84.153 1.00 49.25 300 ASP A C 1
ATOM 2413 O O . ASP A 1 300 ? -16.441 -14.378 83.927 1.00 49.25 300 ASP A O 1
ATOM 2417 N N . ASP A 1 301 ? -17.008 -16.365 84.792 1.00 45.75 301 ASP A N 1
ATOM 2418 C CA . ASP A 1 301 ? -18.053 -15.891 85.707 1.00 45.75 301 ASP A CA 1
ATOM 2419 C C . ASP A 1 301 ? -18.376 -17.024 86.695 1.00 45.75 301 ASP A C 1
ATOM 2421 O O . ASP A 1 301 ? -19.262 -17.850 86.482 1.00 45.75 301 ASP A O 1
ATOM 2425 N N . ASP A 1 302 ? -17.587 -17.084 87.766 1.00 51.09 302 ASP A N 1
ATOM 2426 C CA . ASP A 1 302 ? -17.994 -17.623 89.062 1.00 51.09 302 ASP A CA 1
ATOM 2427 C C . ASP A 1 302 ? -17.283 -16.788 90.150 1.00 51.09 302 ASP A C 1
ATOM 2429 O O . ASP A 1 302 ? -16.060 -16.639 90.109 1.00 51.09 302 ASP A O 1
ATOM 2433 N N . GLU A 1 303 ? -18.079 -16.322 91.126 1.00 47.50 303 GLU A N 1
ATOM 2434 C CA . GLU A 1 303 ? -17.751 -15.596 92.379 1.00 47.50 303 GLU A CA 1
ATOM 2435 C C . GLU A 1 303 ? -17.600 -14.059 92.251 1.00 47.50 303 GLU A C 1
ATOM 2437 O O . GLU A 1 303 ? -16.779 -13.571 91.485 1.00 47.50 303 GLU A O 1
ATOM 2442 N N . ASP A 1 304 ? -18.254 -13.169 93.007 1.00 44.12 304 ASP A N 1
ATOM 2443 C CA . ASP A 1 304 ? -19.295 -13.169 94.052 1.00 44.12 304 ASP A CA 1
ATOM 2444 C C . ASP A 1 304 ? -19.599 -11.669 94.365 1.00 44.12 304 ASP A C 1
ATOM 2446 O O . ASP A 1 304 ? -18.736 -10.830 94.110 1.00 44.12 304 ASP A O 1
ATOM 2450 N N . GLU A 1 305 ? -20.806 -11.367 94.887 1.00 47.50 305 GLU A N 1
ATOM 2451 C CA . GLU A 1 305 ? -21.177 -10.396 95.968 1.00 47.50 305 GLU A CA 1
ATOM 2452 C C . GLU A 1 305 ? -20.440 -9.016 96.063 1.00 47.50 305 GLU A C 1
ATOM 2454 O O . GLU A 1 305 ? -19.226 -8.924 95.956 1.00 47.50 305 GLU A O 1
ATOM 2459 N N . ASP A 1 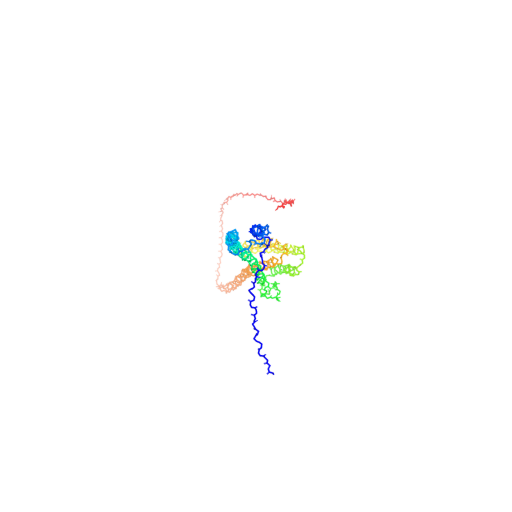306 ? -21.001 -7.843 96.387 1.00 43.41 306 ASP A N 1
ATOM 2460 C CA . ASP A 1 306 ? -22.250 -7.382 97.011 1.00 43.41 306 ASP A CA 1
ATOM 2461 C C . ASP A 1 306 ? -22.181 -5.824 97.147 1.00 43.41 306 ASP A C 1
ATOM 2463 O O . ASP A 1 306 ? -21.105 -5.243 96.996 1.00 43.41 306 ASP A O 1
ATOM 2467 N N . GLU A 1 307 ? -23.314 -5.200 97.525 1.00 42.09 307 GLU A N 1
ATOM 2468 C CA . GLU A 1 307 ? -23.485 -3.904 98.250 1.00 42.09 307 GLU A CA 1
ATOM 2469 C C . GLU A 1 307 ? -23.134 -2.572 97.529 1.00 42.09 307 GLU A C 1
ATOM 2471 O O . GLU A 1 307 ? -22.015 -2.323 97.098 1.00 42.09 307 GLU A O 1
ATOM 2476 N N . GLU A 1 308 ? -24.115 -1.725 97.185 1.00 42.19 308 GLU A N 1
ATOM 2477 C CA . GLU A 1 308 ? -24.890 -0.740 97.987 1.00 42.19 308 GLU A CA 1
ATOM 2478 C C . GLU A 1 308 ? -24.266 0.681 98.063 1.00 42.19 308 GLU A C 1
ATOM 2480 O O . GLU A 1 308 ? -23.107 0.876 98.412 1.00 42.19 308 GLU A O 1
ATOM 2485 N N . ASP A 1 309 ? -25.147 1.647 97.760 1.00 38.81 309 ASP A N 1
ATOM 2486 C CA . ASP A 1 309 ? -25.291 3.001 98.317 1.00 38.81 309 ASP A CA 1
ATOM 2487 C C . ASP A 1 309 ? -24.601 4.276 97.759 1.00 38.81 309 ASP A C 1
ATOM 2489 O O . ASP A 1 309 ? -23.386 4.432 97.689 1.00 38.81 309 ASP A O 1
ATOM 2493 N N . GLU A 1 310 ? -25.519 5.222 97.482 1.00 39.84 310 GLU A N 1
ATOM 2494 C CA . GLU A 1 310 ? -25.567 6.649 97.860 1.00 39.84 310 GLU A CA 1
ATOM 2495 C C . GLU A 1 310 ? -24.748 7.732 97.105 1.00 39.84 310 GLU A C 1
ATOM 2497 O O . GLU A 1 310 ? -23.536 7.869 97.228 1.00 39.84 310 GLU A O 1
ATOM 2502 N N . ASP A 1 311 ? -25.536 8.572 96.408 1.00 37.94 311 ASP A N 1
ATOM 2503 C CA . ASP A 1 311 ? -25.694 10.031 96.582 1.00 37.94 311 ASP A CA 1
ATOM 2504 C C . ASP A 1 311 ? -24.702 11.098 96.048 1.00 37.94 311 ASP A C 1
ATOM 2506 O O . ASP A 1 311 ? -23.483 10.969 96.053 1.00 37.94 311 ASP A O 1
ATOM 2510 N N . GLU A 1 312 ? -25.359 12.220 95.691 1.00 39.25 312 GLU A N 1
ATOM 2511 C CA . GLU A 1 312 ? -24.930 13.638 95.633 1.00 39.25 312 GLU A CA 1
ATOM 2512 C C . GLU A 1 312 ? -24.106 14.135 94.420 1.00 39.25 312 GLU A C 1
ATOM 2514 O O . GLU A 1 312 ? -23.049 13.617 94.087 1.00 39.25 312 GLU A O 1
ATOM 2519 N N . GLU A 1 313 ? -24.704 15.041 93.618 1.00 39.66 313 GLU A N 1
ATOM 2520 C CA . GLU A 1 313 ? -24.381 16.496 93.498 1.00 39.66 313 GLU A CA 1
ATOM 2521 C C . GLU A 1 313 ? -23.178 16.743 92.559 1.00 39.66 313 GLU A C 1
ATOM 2523 O O . GLU A 1 313 ? -22.304 15.905 92.423 1.00 39.66 313 GLU A O 1
ATOM 2528 N N . GLU A 1 314 ? -22.986 17.815 91.799 1.00 39.78 314 GLU A N 1
ATOM 2529 C CA . GLU A 1 314 ? -23.631 19.081 91.452 1.00 39.78 314 GLU A CA 1
ATOM 2530 C C . GLU A 1 314 ? -22.876 19.556 90.175 1.00 39.78 314 GLU A C 1
ATOM 2532 O O . GLU A 1 314 ? -21.781 19.077 89.885 1.00 39.78 314 GLU A O 1
ATOM 2537 N N . ASP A 1 315 ? -23.470 20.486 89.421 1.00 40.41 315 ASP A N 1
ATOM 2538 C CA . ASP A 1 315 ? -22.846 21.537 88.592 1.00 40.41 315 ASP A CA 1
ATOM 2539 C C . ASP A 1 315 ? -21.501 21.311 87.851 1.00 40.41 315 ASP A C 1
ATOM 2541 O O . ASP A 1 315 ? -20.449 21.162 88.455 1.00 40.41 315 ASP A O 1
ATOM 2545 N N . GLU A 1 316 ? -21.471 21.583 86.535 1.00 41.50 316 GLU A N 1
ATOM 2546 C CA . GLU A 1 316 ? -20.812 22.809 86.038 1.00 41.50 316 GLU A CA 1
ATOM 2547 C C . GLU A 1 316 ? -21.003 23.082 84.532 1.00 41.50 316 GLU A C 1
ATOM 2549 O O . GLU A 1 316 ? -21.347 22.233 83.714 1.00 41.50 316 GLU A O 1
ATOM 2554 N N . LYS A 1 317 ? -20.819 24.364 84.214 1.00 41.59 317 LYS A N 1
ATOM 2555 C CA . LYS A 1 317 ? -21.125 25.102 82.985 1.00 41.59 317 LYS A CA 1
ATOM 2556 C C . LYS A 1 317 ? -20.087 24.940 81.865 1.00 41.59 317 LYS A C 1
ATOM 2558 O O . LYS A 1 317 ? -18.897 24.832 82.122 1.00 41.59 317 LYS A O 1
ATOM 2563 N N . GLY A 1 318 ? -20.546 25.205 80.640 1.00 38.31 318 GLY A N 1
ATOM 2564 C CA . GLY A 1 318 ? -19.778 25.788 79.521 1.00 38.31 318 GLY A CA 1
ATOM 2565 C C . GLY A 1 318 ? -20.615 25.689 78.237 1.00 38.31 318 GLY A C 1
ATOM 2566 O O . GLY A 1 318 ? -20.926 24.577 77.833 1.00 38.31 318 GLY A O 1
ATOM 2567 N N . GLN A 1 319 ? -21.233 26.744 77.670 1.00 39.81 319 GLN A N 1
ATOM 2568 C CA . GLN A 1 319 ? -20.634 27.853 76.885 1.00 39.81 319 GLN A CA 1
ATOM 2569 C C . GLN A 1 319 ? -19.554 27.313 75.924 1.00 39.81 319 GLN A C 1
ATOM 2571 O O . GLN A 1 319 ? -18.630 26.661 76.385 1.00 39.81 319 GLN A O 1
ATOM 2576 N N . GLU A 1 320 ? -19.601 27.459 74.597 1.00 41.66 320 GLU A N 1
ATOM 2577 C CA . GLU A 1 320 ? -19.984 28.572 73.703 1.00 41.66 320 GLU A CA 1
ATOM 2578 C C . GLU A 1 320 ? -20.427 27.973 72.335 1.00 41.66 320 GLU A C 1
ATOM 2580 O O . GLU A 1 320 ? -20.048 26.849 72.008 1.00 41.66 320 GLU A O 1
ATOM 2585 N N . ASP A 1 321 ? -21.432 28.534 71.647 1.00 42.19 321 ASP A N 1
ATOM 2586 C CA . ASP A 1 321 ? -21.333 29.413 70.451 1.00 42.19 321 ASP A CA 1
ATOM 2587 C C . ASP A 1 321 ? -20.340 28.888 69.373 1.00 42.19 321 ASP A C 1
ATOM 2589 O O . ASP A 1 321 ? -19.228 28.490 69.678 1.00 42.19 321 ASP A O 1
ATOM 2593 N N . GLU A 1 322 ? -20.587 28.848 68.062 1.00 40.75 322 GLU A N 1
ATOM 2594 C CA . GLU A 1 322 ? -21.402 29.683 67.190 1.00 40.75 322 GLU A CA 1
ATOM 2595 C C . GLU A 1 322 ? -21.311 29.127 65.740 1.00 40.75 322 GLU A C 1
ATOM 2597 O O . GLU A 1 322 ? -20.420 28.343 65.421 1.00 40.75 322 GLU A O 1
ATOM 2602 N N . GLN A 1 323 ? -22.160 29.667 64.854 1.00 42.12 323 GLN A N 1
ATOM 2603 C CA . GLN A 1 323 ? -22.074 29.711 63.375 1.00 42.12 323 GLN A CA 1
ATOM 2604 C C . GLN A 1 323 ? -22.710 28.539 62.599 1.00 42.12 323 GLN A C 1
ATOM 2606 O O . GLN A 1 323 ? -22.234 27.413 62.584 1.00 42.12 323 GLN A O 1
ATOM 2611 N N . GLN A 1 324 ? -23.922 28.735 62.050 1.00 34.72 324 GLN A N 1
ATOM 2612 C CA . GLN A 1 324 ? -24.205 29.402 60.755 1.00 34.72 324 GLN A CA 1
ATOM 2613 C C . GLN A 1 324 ? -23.539 28.641 59.585 1.00 34.72 324 GLN A C 1
ATOM 2615 O O . GLN A 1 324 ? -22.338 28.456 59.576 1.00 34.72 324 GLN A O 1
ATOM 2620 N N . TYR A 1 325 ? -24.221 28.180 58.538 1.00 39.69 325 TYR A N 1
ATOM 2621 C CA . TYR A 1 325 ? -25.138 28.927 57.687 1.00 39.69 325 TYR A CA 1
ATOM 2622 C C . TYR A 1 325 ? -26.040 27.962 56.905 1.00 39.69 325 TYR A C 1
ATOM 2624 O O . TYR A 1 325 ? -25.707 26.814 56.627 1.00 39.69 325 TYR A O 1
ATOM 2632 N N . ASN A 1 326 ? -27.200 28.497 56.566 1.00 37.75 326 ASN A N 1
ATOM 2633 C CA . ASN A 1 326 ? -28.357 27.859 55.972 1.00 37.75 326 ASN A CA 1
ATOM 2634 C C . ASN A 1 326 ? -28.283 27.844 54.427 1.00 37.75 326 ASN A C 1
ATOM 2636 O O . ASN A 1 326 ? -27.589 28.670 53.836 1.00 37.75 326 ASN A O 1
ATOM 2640 N N . ASN A 1 327 ? -29.171 27.037 53.833 1.00 37.75 327 ASN A N 1
ATOM 2641 C CA . ASN A 1 327 ? -29.825 27.180 52.516 1.00 37.75 327 ASN A CA 1
ATOM 2642 C C . ASN A 1 327 ? -29.248 26.493 51.260 1.00 37.75 327 ASN A C 1
ATOM 2644 O O . ASN A 1 327 ? -28.378 27.011 50.570 1.00 37.75 327 ASN A O 1
ATOM 2648 N N . ASN A 1 328 ? -29.911 25.386 50.894 1.00 42.97 328 ASN A N 1
ATOM 2649 C CA . ASN A 1 328 ? -30.836 25.263 49.746 1.00 42.97 328 ASN A CA 1
ATOM 2650 C C . ASN A 1 328 ? -30.635 26.195 48.541 1.00 42.97 328 ASN A C 1
ATOM 2652 O O . ASN A 1 328 ? -30.957 27.370 48.676 1.00 42.97 328 ASN A O 1
ATOM 2656 N N . ILE A 1 329 ? -30.378 25.610 47.358 1.00 40.50 329 ILE A N 1
ATOM 2657 C CA . ILE A 1 329 ? -30.940 25.952 46.023 1.00 40.50 329 ILE A CA 1
ATOM 2658 C C . ILE A 1 329 ? -30.833 24.648 45.186 1.00 40.50 329 ILE A C 1
ATOM 2660 O O . ILE A 1 329 ? -29.733 24.144 45.010 1.00 40.50 329 ILE A O 1
ATOM 2664 N N . ALA A 1 330 ? -31.886 23.862 44.930 1.00 38.38 330 ALA A N 1
ATOM 2665 C CA . ALA A 1 330 ? -32.978 24.014 43.954 1.00 38.38 330 ALA A CA 1
ATOM 2666 C C . ALA A 1 330 ? -32.537 24.066 42.471 1.00 38.38 330 ALA A C 1
ATOM 2668 O O . ALA A 1 330 ? -31.898 25.011 42.041 1.00 38.38 330 ALA A O 1
ATOM 2669 N N . ASN A 1 331 ? -32.948 23.029 41.728 1.00 44.47 331 ASN A N 1
ATOM 2670 C CA . ASN A 1 331 ? -33.157 22.915 40.276 1.00 44.47 331 ASN A CA 1
ATOM 2671 C C . ASN A 1 331 ? -32.876 24.141 39.392 1.00 44.47 331 ASN A C 1
ATOM 2673 O O . ASN A 1 331 ? -33.543 25.158 39.555 1.00 44.47 331 ASN A O 1
ATOM 2677 N N . GLU A 1 332 ? -32.149 23.929 38.292 1.00 41.62 332 GLU A N 1
ATOM 2678 C CA . GLU A 1 332 ? -32.536 24.513 37.003 1.00 41.62 332 GLU A CA 1
ATOM 2679 C C . GLU A 1 332 ? -32.049 23.630 35.843 1.00 41.62 332 GLU A C 1
ATOM 2681 O O . GLU A 1 332 ? -30.878 23.269 35.750 1.00 41.62 332 GLU A O 1
ATOM 2686 N N . TYR A 1 333 ? -33.004 23.218 35.008 1.00 45.31 333 TYR A N 1
ATOM 2687 C CA . TYR A 1 333 ? -32.765 22.683 33.674 1.00 45.31 33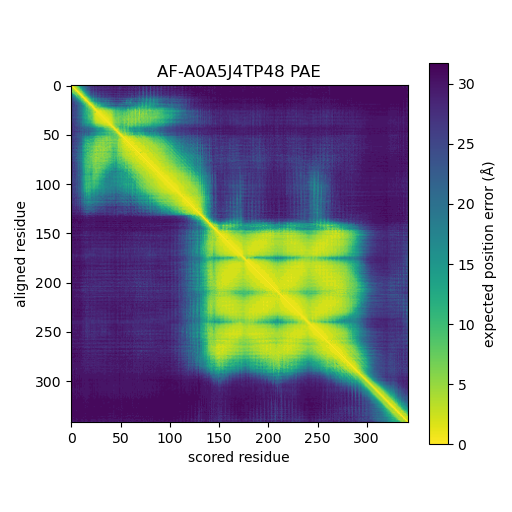3 TYR A CA 1
ATOM 2688 C C . TYR A 1 333 ? -32.257 23.827 32.801 1.00 45.31 333 TYR A C 1
ATOM 2690 O O . TYR A 1 333 ? -32.913 24.862 32.769 1.00 45.31 333 TYR A O 1
ATOM 2698 N N . ASP A 1 334 ? -31.210 23.599 32.011 1.00 41.09 334 ASP A N 1
ATOM 2699 C CA . ASP A 1 334 ? -31.114 24.280 30.725 1.00 41.09 334 ASP A CA 1
ATOM 2700 C C . ASP A 1 334 ? -30.550 23.350 29.652 1.00 41.09 334 ASP A C 1
ATOM 2702 O O . ASP A 1 334 ? -29.475 22.755 29.759 1.00 41.09 334 ASP A O 1
ATOM 2706 N N . VAL A 1 335 ? -31.389 23.188 28.639 1.00 47.84 335 VAL A N 1
ATOM 2707 C CA . VAL A 1 335 ? -31.149 22.544 27.360 1.00 47.84 335 VAL A CA 1
ATOM 2708 C C . VAL A 1 335 ? -30.740 23.672 26.432 1.00 47.84 335 VAL A C 1
ATOM 2710 O O . VAL A 1 335 ? -31.562 24.551 26.228 1.00 47.84 335 VAL A O 1
ATOM 2713 N N . GLU A 1 336 ? -29.554 23.630 25.823 1.00 41.78 336 GLU A N 1
ATOM 2714 C CA . GLU A 1 336 ? -29.354 24.259 24.512 1.00 41.78 336 GLU A CA 1
ATOM 2715 C C . GLU A 1 336 ? -28.086 23.755 23.791 1.00 41.78 336 GLU A C 1
ATOM 2717 O O . GLU A 1 336 ? -26.964 23.824 24.285 1.00 41.78 336 GLU A O 1
ATOM 2722 N N . ASP A 1 337 ? -28.349 23.222 22.597 1.00 44.22 337 ASP A N 1
ATOM 2723 C CA . ASP A 1 337 ? -27.626 23.397 21.337 1.00 44.22 337 ASP A CA 1
ATOM 2724 C C . ASP A 1 337 ? -26.174 22.920 21.132 1.00 44.22 337 ASP A C 1
ATOM 2726 O O . ASP A 1 337 ? -25.172 23.605 21.318 1.00 44.22 337 ASP A O 1
ATOM 2730 N N . TYR A 1 338 ? -26.110 21.739 20.504 1.00 42.84 338 TYR A N 1
ATOM 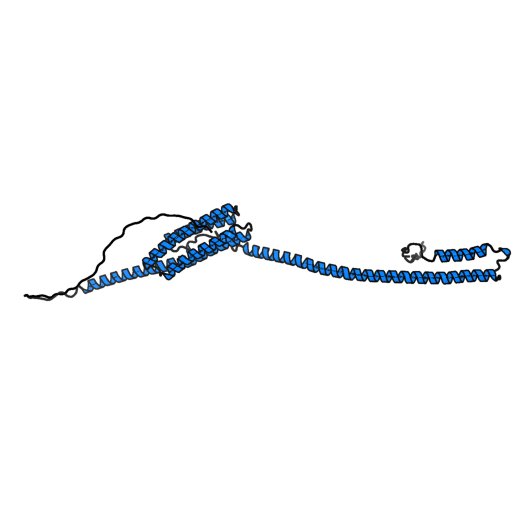2731 C CA . TYR A 1 338 ? -25.597 21.545 19.138 1.00 42.84 338 TYR A CA 1
ATOM 2732 C C . TYR A 1 338 ? -25.091 22.812 18.405 1.00 42.84 338 TYR A C 1
ATOM 2734 O O . TYR A 1 338 ? -25.869 23.683 18.035 1.00 42.84 338 TYR A O 1
ATOM 2742 N N . THR A 1 339 ? -23.806 22.833 18.035 1.00 48.03 339 THR A N 1
ATOM 2743 C CA . THR A 1 339 ? -23.279 22.968 16.651 1.00 48.03 339 THR A CA 1
ATOM 2744 C C . THR A 1 339 ? -21.785 23.308 16.684 1.00 48.03 339 THR A C 1
ATOM 2746 O O . THR A 1 339 ? -21.361 24.220 17.384 1.00 48.03 339 THR A O 1
ATOM 2749 N N . GLY A 1 340 ? -20.963 22.611 15.890 1.00 43.72 340 GLY A N 1
ATOM 2750 C CA . GLY A 1 340 ? -19.556 23.001 15.744 1.00 43.72 340 GLY A CA 1
ATOM 2751 C C . GLY A 1 340 ? -18.653 22.016 15.010 1.00 43.72 340 GLY A C 1
ATOM 2752 O O . GLY A 1 340 ? -17.645 21.593 15.557 1.00 43.72 340 GLY A O 1
ATOM 2753 N N . PHE A 1 341 ? -19.007 21.660 13.774 1.00 40.59 341 PHE A N 1
ATOM 2754 C CA . PHE A 1 341 ? -18.063 21.113 12.793 1.00 40.59 341 PHE A CA 1
ATOM 2755 C C . PHE A 1 341 ? -17.029 22.185 12.404 1.00 40.59 341 PHE A C 1
ATOM 2757 O O . PHE A 1 341 ? -17.442 23.254 11.950 1.00 40.59 341 PHE A O 1
ATOM 2764 N N . ILE A 1 342 ? -15.733 21.856 12.467 1.00 54.31 342 ILE A N 1
ATOM 2765 C CA . ILE A 1 342 ? -14.715 22.207 11.455 1.00 54.31 342 ILE A CA 1
ATOM 2766 C C . ILE A 1 342 ? -13.841 20.977 11.233 1.00 54.31 342 ILE A C 1
ATOM 2768 O O . ILE A 1 342 ? -13.371 20.413 12.245 1.00 54.31 342 ILE A O 1
#

InterPro domains:
  IPR016024 Armadillo-type fold [SSF48371] (165-331)
  IPR035938 Hemerythrin-like superfamily [G3DSA:1.20.120.50] (136-276)

Radius of gyration: 59.62 Å; Cα contacts (8 Å, |Δi|>4): 121; chains: 1; bounding box: 96×71×200 Å

Foldseek 3Di:
DDDDDPPPDPPPPPPPPDDDDDLPLPVVLVVVLVVLVVVVVPDDPVPPDPPDPSNVVSVVVSVVSVVVSVVVSVVVVVVVVVVVVVVVVVVVVVVVVVVVVVVVVVVVVVVVVVVVVVVVVVVVVVVVVLVPPPPDPDLLQDPDPVLDLVPVLLSVLLVQLSVLLSVLLVCLVVVHDLVVSLVSLVVSLVSLVVSLVVVLVVLVVCCVVVLDPPVLSVVLNVLSVVLSVQSVVLNVLSSDPDSSSSSVSNVSSSCSSCVSSNPSVNVVSVSNVVSVVVVVVVVVVVVVVVVVVVVVVVPDDDDDDDDDDDDDYDDDDDDDDDDDDDDDDDDDDDDDDDDDDD